Protein AF-M4BCV0-F1 (afdb_monomer)

Radius of gyration: 18.49 Å; Cα contacts (8 Å, |Δi|>4): 171; chains: 1; bounding box: 45×49×57 Å

Organism: Hyaloperonospora arabidopsidis (strain Emoy2) (NCBI:txid559515)

Structure (mmCIF, N/CA/C/O backbone):
data_AF-M4BCV0-F1
#
_entry.id   AF-M4BCV0-F1
#
loop_
_atom_site.group_PDB
_atom_site.id
_atom_site.type_symbol
_atom_site.label_atom_id
_atom_site.label_alt_id
_atom_site.label_comp_id
_atom_site.label_asym_id
_atom_site.label_entity_id
_atom_site.label_seq_id
_atom_site.pdbx_PDB_ins_code
_atom_site.Cartn_x
_atom_site.Cartn_y
_atom_site.Cartn_z
_atom_site.occupancy
_atom_site.B_iso_or_equiv
_atom_site.auth_seq_id
_atom_site.auth_comp_id
_atom_site.auth_asym_id
_atom_site.auth_atom_id
_atom_site.pdbx_PDB_model_num
ATOM 1 N N . MET A 1 1 ? 26.167 -6.453 -12.717 1.00 30.22 1 MET A N 1
ATOM 2 C CA . MET A 1 1 ? 25.300 -6.058 -13.846 1.00 30.22 1 MET A CA 1
ATOM 3 C C . MET A 1 1 ? 23.863 -6.189 -13.375 1.00 30.22 1 MET A C 1
ATOM 5 O O . MET A 1 1 ? 23.335 -7.289 -13.374 1.00 30.22 1 MET A O 1
ATOM 9 N N . HIS A 1 2 ? 23.297 -5.102 -12.849 1.00 33.75 2 HIS A N 1
ATOM 10 C CA . HIS A 1 2 ? 21.891 -5.042 -12.455 1.00 33.75 2 HIS A CA 1
ATOM 11 C C . HIS A 1 2 ? 21.108 -4.581 -13.673 1.00 33.75 2 HIS A C 1
ATOM 13 O O . HIS A 1 2 ? 21.379 -3.500 -14.194 1.00 33.75 2 HIS A O 1
ATOM 19 N N . THR A 1 3 ? 20.209 -5.422 -14.165 1.00 36.12 3 THR A N 1
ATOM 20 C CA . THR A 1 3 ? 19.348 -5.082 -15.290 1.00 36.12 3 THR A CA 1
ATOM 21 C C . THR A 1 3 ? 18.389 -3.994 -14.813 1.00 36.12 3 THR A C 1
ATOM 23 O O . THR A 1 3 ? 17.422 -4.253 -14.101 1.00 36.12 3 THR A O 1
ATOM 26 N N . LEU A 1 4 ? 18.717 -2.751 -15.176 1.00 43.31 4 LEU A N 1
ATOM 27 C CA . LEU A 1 4 ? 17.795 -1.619 -15.250 1.00 43.31 4 LEU A CA 1
ATOM 28 C C . LEU A 1 4 ? 16.583 -2.030 -16.096 1.00 43.31 4 LEU A C 1
ATOM 30 O O . LEU A 1 4 ? 16.635 -3.063 -16.751 1.00 43.31 4 LEU A O 1
ATOM 34 N N . CYS A 1 5 ? 15.492 -1.270 -16.052 1.00 42.66 5 CYS A N 1
ATOM 35 C CA . CYS A 1 5 ? 14.197 -1.567 -16.679 1.00 42.66 5 CYS A CA 1
ATOM 36 C C . CYS A 1 5 ? 14.233 -1.694 -18.232 1.00 42.66 5 CYS A C 1
ATOM 38 O O . CYS A 1 5 ? 13.443 -1.075 -18.929 1.00 42.66 5 CYS A O 1
ATOM 40 N N . GLY A 1 6 ? 15.131 -2.497 -18.804 1.00 41.16 6 GLY A N 1
ATOM 41 C CA . GLY A 1 6 ? 15.102 -3.008 -20.163 1.00 41.16 6 GLY A CA 1
ATOM 42 C C . GLY A 1 6 ? 14.150 -4.193 -20.197 1.00 41.16 6 GLY A C 1
ATOM 43 O O . GLY A 1 6 ? 14.570 -5.349 -20.147 1.00 41.16 6 GLY A O 1
ATOM 44 N N . LEU A 1 7 ? 12.857 -3.874 -20.204 1.00 46.47 7 LEU A N 1
ATOM 45 C CA . LEU A 1 7 ? 11.776 -4.825 -20.446 1.00 46.47 7 LEU A CA 1
ATOM 46 C C . LEU A 1 7 ? 12.052 -5.596 -21.745 1.00 46.47 7 LEU A C 1
ATOM 48 O O . LEU A 1 7 ? 12.567 -5.036 -22.719 1.00 46.47 7 LEU A O 1
ATOM 52 N N . SER A 1 8 ? 11.773 -6.898 -21.724 1.00 41.34 8 SER A N 1
ATOM 53 C CA . SER A 1 8 ? 12.117 -7.812 -22.805 1.00 41.34 8 SER A CA 1
ATOM 54 C C . SER A 1 8 ? 11.449 -7.391 -24.119 1.00 41.34 8 SER A C 1
ATOM 56 O O . SER A 1 8 ? 10.352 -6.842 -24.158 1.00 41.34 8 SER A O 1
ATOM 58 N N . ARG A 1 9 ? 12.135 -7.650 -25.231 1.00 44.03 9 ARG A N 1
ATOM 59 C CA . ARG A 1 9 ? 11.777 -7.234 -26.597 1.00 44.03 9 ARG A CA 1
ATOM 60 C C . ARG A 1 9 ? 10.559 -7.962 -27.198 1.00 44.03 9 ARG A C 1
ATOM 62 O O . ARG A 1 9 ? 10.455 -8.019 -28.420 1.00 44.03 9 ARG A O 1
ATOM 69 N N . THR A 1 10 ? 9.674 -8.567 -26.404 1.00 40.16 10 THR A N 1
ATOM 70 C CA . THR A 1 10 ? 8.621 -9.447 -26.940 1.00 40.16 10 THR A CA 1
ATOM 71 C C . THR A 1 10 ? 7.227 -8.816 -26.875 1.00 40.16 10 THR A C 1
ATOM 73 O O . THR A 1 10 ? 6.723 -8.425 -25.829 1.00 40.16 10 THR A O 1
ATOM 76 N N . GLU A 1 11 ? 6.597 -8.712 -28.046 1.00 39.31 11 GLU A N 1
ATOM 77 C CA . GLU A 1 11 ? 5.400 -7.919 -28.380 1.00 39.31 11 GLU A CA 1
ATOM 78 C C . GLU A 1 11 ? 4.081 -8.352 -27.690 1.00 39.31 11 GLU A C 1
ATOM 80 O O . GLU A 1 11 ? 3.009 -7.897 -28.076 1.00 39.31 11 GLU A O 1
ATOM 85 N N . HIS A 1 12 ? 4.123 -9.212 -26.664 1.00 40.25 12 HIS A N 1
ATOM 86 C CA . HIS A 1 12 ? 2.934 -9.795 -26.016 1.00 40.25 12 HIS A CA 1
ATOM 87 C C . HIS A 1 12 ? 2.930 -9.698 -24.478 1.00 40.25 12 HIS A C 1
ATOM 89 O O . HIS A 1 12 ? 2.236 -10.451 -23.792 1.00 40.25 12 HIS A O 1
ATOM 95 N N . GLU A 1 13 ? 3.664 -8.748 -23.900 1.00 46.09 13 GLU A N 1
ATOM 96 C CA . GLU A 1 13 ? 3.660 -8.516 -22.453 1.00 46.09 13 GLU A CA 1
ATOM 97 C C . GLU A 1 13 ? 2.420 -7.712 -22.021 1.00 46.09 13 GLU A C 1
ATOM 99 O O . GLU A 1 13 ? 2.389 -6.479 -21.994 1.00 46.09 13 GLU A O 1
ATOM 104 N N . GLY A 1 14 ? 1.349 -8.445 -21.707 1.00 55.75 14 GLY A N 1
ATOM 105 C CA . GLY A 1 14 ? 0.132 -7.896 -21.116 1.00 55.75 14 GLY A CA 1
ATOM 106 C C . GLY A 1 14 ? 0.345 -7.339 -19.703 1.00 55.75 14 GLY A C 1
ATOM 107 O O . GLY A 1 14 ? 1.431 -7.404 -19.127 1.00 55.75 14 GLY A O 1
ATOM 108 N N . ILE A 1 15 ? -0.746 -6.844 -19.106 1.00 53.38 15 ILE A N 1
ATOM 109 C CA . ILE A 1 15 ? -0.805 -6.265 -17.750 1.00 53.38 15 ILE A CA 1
ATOM 110 C C . ILE A 1 15 ? -0.032 -7.100 -16.711 1.00 53.38 15 ILE A C 1
ATOM 112 O O . ILE A 1 15 ? 0.596 -6.539 -15.829 1.00 53.38 15 ILE A O 1
ATOM 116 N N . ILE A 1 16 ? -0.001 -8.428 -16.854 1.00 53.78 16 ILE A N 1
ATOM 117 C CA . ILE A 1 16 ? 0.634 -9.370 -15.923 1.00 53.78 16 ILE A CA 1
ATOM 118 C C . ILE A 1 16 ? 2.162 -9.192 -15.836 1.00 53.78 16 ILE A C 1
ATOM 120 O O . ILE A 1 16 ? 2.696 -9.276 -14.731 1.00 53.78 16 ILE A O 1
ATOM 124 N N . HIS A 1 17 ? 2.849 -8.884 -16.942 1.00 55.25 17 HIS A N 1
ATOM 125 C CA . HIS A 1 17 ? 4.310 -8.721 -16.949 1.00 55.25 17 HIS A CA 1
ATOM 126 C C . HIS A 1 17 ? 4.743 -7.428 -16.235 1.00 55.25 17 HIS A C 1
ATOM 128 O O . HIS A 1 17 ? 5.647 -7.434 -15.402 1.00 55.25 17 HIS A O 1
ATOM 134 N N . ILE A 1 18 ? 3.993 -6.340 -16.458 1.00 55.28 18 ILE A N 1
ATOM 135 C CA . ILE A 1 18 ? 4.164 -5.014 -15.820 1.00 55.28 18 ILE A CA 1
ATOM 136 C C . ILE A 1 18 ? 3.983 -5.081 -14.296 1.00 55.28 18 ILE A C 1
ATOM 138 O O . ILE A 1 18 ? 4.438 -4.208 -13.560 1.00 55.28 18 ILE A O 1
ATOM 142 N N . ILE A 1 19 ? 3.299 -6.115 -13.807 1.00 58.78 19 ILE A N 1
ATOM 143 C CA . ILE A 1 19 ? 2.942 -6.237 -12.397 1.00 58.78 19 ILE A CA 1
ATOM 144 C C . ILE A 1 19 ? 3.989 -7.034 -11.630 1.00 58.78 19 ILE A C 1
ATOM 146 O O . ILE A 1 19 ? 4.138 -6.798 -10.440 1.00 58.78 19 ILE A O 1
ATOM 150 N N . TRP A 1 20 ? 4.718 -7.955 -12.253 1.00 63.97 20 TRP A N 1
ATOM 151 C CA . TRP A 1 20 ? 5.473 -8.934 -11.471 1.00 63.97 20 TRP A CA 1
ATOM 152 C C . TRP A 1 20 ? 6.864 -9.278 -11.976 1.00 63.97 20 TRP A C 1
ATOM 154 O O . TRP A 1 20 ? 7.719 -9.613 -11.158 1.00 63.97 20 TRP A O 1
ATOM 164 N N . ASP A 1 21 ? 7.113 -9.174 -13.275 1.00 67.94 21 ASP A N 1
ATOM 165 C CA . ASP A 1 21 ? 8.298 -9.800 -13.857 1.00 67.94 21 ASP A CA 1
ATOM 166 C C . ASP A 1 21 ? 9.510 -8.850 -13.913 1.00 67.94 21 ASP A C 1
ATOM 168 O O . ASP A 1 21 ? 10.630 -9.300 -14.149 1.00 67.94 21 ASP A O 1
ATOM 172 N N . CYS A 1 22 ? 9.328 -7.550 -13.623 1.00 74.62 22 CYS A N 1
ATOM 173 C CA . CYS A 1 22 ? 10.425 -6.582 -13.517 1.00 74.62 22 CYS A CA 1
ATOM 174 C C . CYS A 1 22 ? 10.779 -6.227 -12.057 1.00 74.62 22 CYS A C 1
ATOM 176 O O . CYS A 1 22 ? 9.913 -6.114 -11.184 1.00 74.62 22 CYS A O 1
ATOM 178 N N . GLU A 1 23 ? 12.074 -6.004 -11.783 1.00 79.19 23 GLU A N 1
ATOM 179 C CA . GLU A 1 23 ? 12.591 -5.727 -10.428 1.00 79.19 23 GLU A CA 1
ATOM 180 C C . GLU A 1 23 ? 11.930 -4.491 -9.789 1.00 79.19 23 GLU A C 1
ATOM 182 O O . GLU A 1 23 ? 11.613 -4.494 -8.597 1.00 79.19 23 GLU A O 1
ATOM 187 N N . GLY A 1 24 ? 11.673 -3.445 -10.584 1.00 80.75 24 GLY A N 1
ATOM 188 C CA . GLY A 1 24 ? 10.982 -2.234 -10.133 1.00 80.75 24 GLY A CA 1
ATOM 189 C C . GLY A 1 24 ? 9.561 -2.516 -9.643 1.00 80.75 24 GLY A C 1
ATOM 190 O O . GLY A 1 24 ? 9.206 -2.112 -8.534 1.00 80.75 24 GLY A O 1
ATOM 191 N N . ALA A 1 25 ? 8.776 -3.278 -10.411 1.00 83.38 25 ALA A N 1
ATOM 192 C CA . ALA A 1 25 ? 7.432 -3.686 -10.010 1.00 83.38 25 ALA A CA 1
ATOM 193 C C . ALA A 1 25 ? 7.467 -4.546 -8.743 1.00 83.38 25 ALA A C 1
ATOM 195 O O . ALA A 1 25 ? 6.743 -4.259 -7.788 1.00 83.38 25 ALA A O 1
ATOM 196 N N . ALA A 1 26 ? 8.368 -5.530 -8.675 1.00 84.00 26 ALA A N 1
ATOM 197 C CA . ALA A 1 26 ? 8.524 -6.373 -7.493 1.00 84.00 26 ALA A CA 1
ATOM 198 C C . ALA A 1 26 ? 8.853 -5.552 -6.231 1.00 84.00 26 ALA A C 1
ATOM 200 O O . ALA A 1 26 ? 8.231 -5.760 -5.187 1.00 84.00 26 ALA A O 1
ATOM 201 N N . LYS A 1 27 ? 9.766 -4.570 -6.311 1.00 87.50 27 LYS A N 1
ATOM 202 C CA . LYS A 1 27 ? 10.083 -3.670 -5.183 1.00 87.50 27 LYS A CA 1
ATOM 203 C C . LYS A 1 27 ? 8.896 -2.789 -4.781 1.00 87.50 27 LYS A C 1
ATOM 205 O O . LYS A 1 27 ? 8.672 -2.583 -3.586 1.00 87.50 27 LYS A O 1
ATOM 210 N N . CYS A 1 28 ? 8.133 -2.284 -5.747 1.00 90.00 28 CYS A N 1
ATOM 211 C CA . CYS A 1 28 ? 6.930 -1.488 -5.508 1.00 90.00 28 CYS A CA 1
ATOM 212 C C . CYS A 1 28 ? 5.831 -2.292 -4.794 1.00 90.00 28 CYS A C 1
ATOM 214 O O . CYS A 1 28 ? 5.274 -1.840 -3.791 1.00 90.00 28 CYS A O 1
ATOM 216 N N . TRP A 1 29 ? 5.565 -3.521 -5.235 1.00 90.19 29 TRP A N 1
ATOM 217 C CA . TRP A 1 29 ? 4.594 -4.393 -4.573 1.00 90.19 29 TRP A CA 1
ATOM 218 C C . TRP A 1 29 ? 5.079 -4.883 -3.212 1.00 90.19 29 TRP A C 1
ATOM 220 O O . TRP A 1 29 ? 4.301 -4.878 -2.256 1.00 90.19 29 TRP A O 1
ATOM 230 N N . ALA A 1 30 ? 6.367 -5.221 -3.081 1.00 89.81 30 ALA A N 1
ATOM 231 C CA . ALA A 1 30 ? 6.976 -5.550 -1.794 1.00 89.81 30 ALA A CA 1
ATOM 232 C C . ALA A 1 30 ? 6.792 -4.415 -0.784 1.00 89.81 30 ALA A C 1
ATOM 234 O O . ALA A 1 30 ? 6.475 -4.673 0.375 1.00 89.81 30 ALA A O 1
ATOM 235 N N . TYR A 1 31 ? 6.929 -3.161 -1.224 1.00 91.31 31 TYR A N 1
ATOM 236 C CA . TYR A 1 31 ? 6.695 -1.993 -0.382 1.00 91.31 31 TYR A CA 1
ATOM 237 C C . TYR A 1 31 ? 5.256 -1.946 0.158 1.00 91.31 31 TYR A C 1
ATOM 239 O O . TYR A 1 31 ? 5.069 -1.817 1.370 1.00 91.31 31 TYR A O 1
ATOM 247 N N . ILE A 1 32 ? 4.247 -2.122 -0.705 1.00 92.44 32 ILE A N 1
ATOM 248 C CA . ILE A 1 32 ? 2.835 -2.125 -0.282 1.00 92.44 32 ILE A CA 1
ATOM 249 C C . ILE A 1 32 ? 2.552 -3.267 0.684 1.00 92.44 32 ILE A C 1
ATOM 251 O O . ILE A 1 32 ? 1.981 -3.038 1.750 1.00 92.44 32 ILE A O 1
ATOM 255 N N . VAL A 1 33 ? 2.951 -4.493 0.340 1.00 91.62 33 VAL A N 1
ATOM 256 C CA . VAL A 1 33 ? 2.660 -5.663 1.176 1.00 91.62 33 VAL A CA 1
ATOM 257 C C . VAL A 1 33 ? 3.401 -5.576 2.506 1.00 91.62 33 VAL A C 1
ATOM 259 O O . VAL A 1 33 ? 2.831 -5.926 3.538 1.00 91.62 33 VAL A O 1
ATOM 262 N N . ALA A 1 34 ? 4.621 -5.037 2.532 1.00 90.75 34 ALA A N 1
ATOM 263 C CA . ALA A 1 34 ? 5.356 -4.834 3.776 1.00 90.75 34 ALA A CA 1
ATOM 264 C C . ALA A 1 34 ? 4.651 -3.843 4.707 1.00 90.75 34 ALA A C 1
ATOM 266 O O . ALA A 1 34 ? 4.594 -4.061 5.914 1.00 90.75 34 ALA A O 1
ATOM 267 N N . HIS A 1 35 ? 4.078 -2.769 4.163 1.00 90.56 35 HIS A N 1
ATOM 268 C CA . HIS A 1 35 ? 3.345 -1.780 4.960 1.00 90.56 35 HIS A CA 1
ATOM 269 C C . HIS A 1 35 ? 1.963 -2.292 5.378 1.00 90.56 35 HIS A C 1
ATOM 271 O O . HIS A 1 35 ? 1.567 -2.106 6.526 1.00 90.56 35 HIS A O 1
ATOM 277 N N . TRP A 1 36 ? 1.279 -3.034 4.504 1.00 90.94 36 TRP A N 1
ATOM 278 C CA . TRP A 1 36 ? 0.017 -3.704 4.816 1.00 90.94 36 TRP A CA 1
ATOM 279 C C . TRP A 1 36 ? 0.154 -4.729 5.943 1.00 90.94 36 TRP A C 1
ATOM 281 O O . TRP A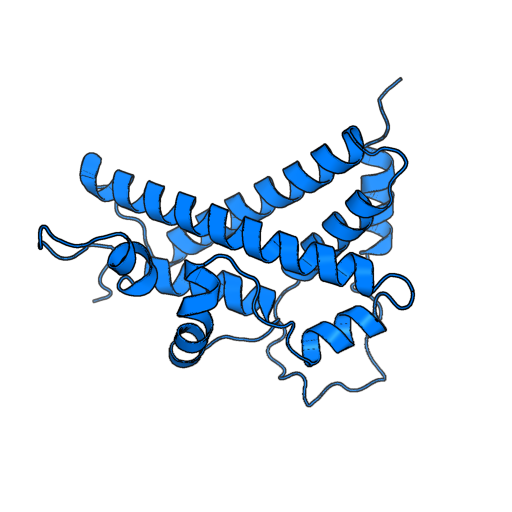 1 36 ? -0.659 -4.757 6.866 1.00 90.94 36 TRP A O 1
ATOM 291 N N . THR A 1 37 ? 1.174 -5.586 5.847 1.00 88.75 37 THR A N 1
ATOM 292 C CA . THR A 1 37 ? 1.423 -6.664 6.812 1.00 88.75 37 THR A CA 1
ATOM 293 C C . THR A 1 37 ? 2.207 -6.208 8.026 1.00 88.75 37 THR A C 1
ATOM 295 O O . THR A 1 37 ? 2.271 -6.951 9.001 1.00 88.75 37 THR A O 1
ATOM 298 N N . ARG A 1 38 ? 2.804 -5.010 7.961 1.00 86.50 38 ARG A N 1
ATOM 299 C CA . ARG A 1 38 ? 3.735 -4.475 8.960 1.00 86.50 38 ARG A CA 1
ATOM 300 C C . ARG A 1 38 ? 4.912 -5.434 9.211 1.00 86.50 38 ARG A C 1
ATOM 302 O O . ARG A 1 38 ? 5.437 -5.502 10.318 1.00 86.50 38 ARG A O 1
ATOM 309 N N . MET A 1 39 ? 5.340 -6.163 8.177 1.00 84.56 39 MET A N 1
ATOM 310 C CA . MET A 1 39 ? 6.443 -7.130 8.211 1.00 84.56 39 MET A CA 1
ATOM 311 C C . MET A 1 39 ? 7.415 -6.905 7.056 1.00 84.56 39 MET A C 1
ATOM 313 O O . MET A 1 39 ? 7.055 -6.371 6.008 1.00 84.56 39 MET A O 1
ATOM 317 N N . VAL A 1 40 ? 8.662 -7.341 7.228 1.00 81.62 40 VAL A N 1
ATOM 318 C CA . VAL A 1 40 ? 9.602 -7.431 6.107 1.00 81.62 40 VAL A CA 1
ATOM 319 C C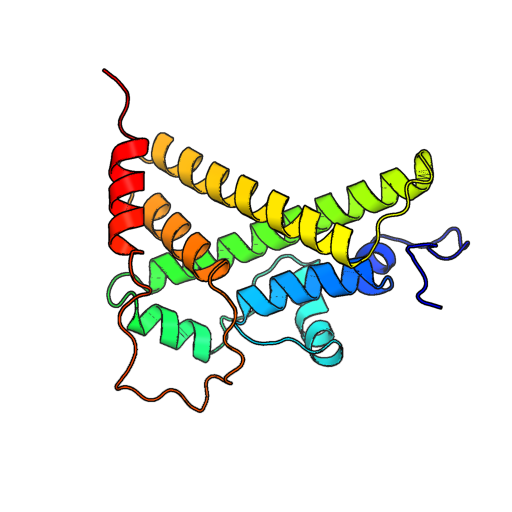 . VAL A 1 40 ? 9.141 -8.564 5.193 1.00 81.62 40 VAL A C 1
ATOM 321 O O . VAL A 1 40 ? 9.052 -9.711 5.627 1.00 81.62 40 VAL A O 1
ATOM 324 N N . VAL A 1 41 ? 8.833 -8.235 3.939 1.00 82.06 41 VAL A N 1
ATOM 325 C CA . VAL A 1 41 ? 8.324 -9.189 2.946 1.00 82.06 41 VAL A CA 1
ATOM 326 C C . VAL A 1 41 ? 9.464 -9.644 2.053 1.00 82.06 41 VAL A C 1
ATOM 328 O O . VAL A 1 41 ? 10.089 -8.833 1.370 1.00 82.06 41 VAL A O 1
ATOM 331 N N . GLN A 1 42 ? 9.712 -10.950 2.044 1.00 77.25 42 GLN A N 1
ATOM 332 C CA . GLN A 1 42 ? 10.627 -11.575 1.096 1.00 77.25 42 GLN A CA 1
ATOM 333 C C . GLN A 1 42 ? 9.945 -11.784 -0.265 1.00 77.25 42 GLN A C 1
ATOM 335 O O . GLN A 1 42 ? 8.729 -11.994 -0.307 1.00 77.25 42 GLN A O 1
ATOM 340 N N . PRO A 1 43 ? 10.696 -11.816 -1.382 1.00 71.88 43 PRO A N 1
ATOM 341 C CA . PRO A 1 43 ? 10.125 -12.013 -2.718 1.00 71.88 43 PRO A CA 1
ATOM 342 C C . PRO A 1 43 ? 9.223 -13.253 -2.833 1.00 71.88 43 PRO A C 1
ATOM 344 O O . PRO A 1 43 ? 8.137 -13.183 -3.401 1.00 71.88 43 PRO A O 1
ATOM 347 N N . ALA A 1 44 ? 9.614 -14.370 -2.208 1.00 73.50 44 ALA A N 1
ATOM 348 C CA . ALA A 1 44 ? 8.818 -15.599 -2.194 1.00 73.50 44 ALA A CA 1
ATOM 349 C C . ALA A 1 44 ? 7.463 -15.436 -1.477 1.00 73.50 44 ALA A C 1
ATOM 351 O O . ALA A 1 44 ? 6.470 -16.042 -1.871 1.00 73.50 44 ALA A O 1
ATOM 352 N N . GLN A 1 45 ? 7.402 -14.592 -0.443 1.00 79.25 45 GLN A N 1
ATOM 353 C CA . GLN A 1 45 ? 6.170 -14.314 0.301 1.00 79.25 45 GLN A CA 1
ATOM 354 C C . GLN A 1 45 ? 5.246 -13.371 -0.466 1.00 79.25 45 GLN A C 1
ATOM 356 O O . GLN A 1 45 ? 4.029 -13.445 -0.315 1.00 79.25 45 GLN A O 1
ATOM 361 N N . LEU A 1 46 ? 5.806 -12.500 -1.306 1.00 83.25 46 LEU A N 1
ATOM 362 C CA . LEU A 1 46 ? 5.030 -11.553 -2.094 1.00 83.25 46 LEU A CA 1
ATOM 363 C C . LEU A 1 46 ? 4.104 -12.276 -3.092 1.00 83.25 46 LEU A C 1
ATOM 365 O O . LEU A 1 46 ? 2.982 -11.826 -3.320 1.00 83.25 46 LEU A O 1
ATOM 369 N N . LEU A 1 47 ? 4.512 -13.443 -3.610 1.00 82.62 47 LEU A N 1
ATOM 370 C CA . LEU A 1 47 ? 3.687 -14.269 -4.504 1.00 82.62 47 LEU A CA 1
ATOM 371 C C . LEU A 1 47 ? 2.364 -14.707 -3.859 1.00 82.62 47 LEU A C 1
ATOM 373 O O . LEU A 1 47 ? 1.348 -14.780 -4.551 1.00 82.62 47 LEU A O 1
ATOM 377 N N . ALA A 1 48 ? 2.335 -14.914 -2.537 1.00 85.88 48 ALA A N 1
ATOM 378 C CA . ALA A 1 48 ? 1.111 -15.262 -1.810 1.00 85.88 48 ALA A CA 1
ATOM 379 C C . ALA A 1 48 ? 0.050 -14.144 -1.856 1.00 85.88 48 ALA A C 1
ATOM 381 O O . ALA A 1 48 ? -1.138 -14.404 -1.681 1.00 85.88 48 ALA A O 1
ATOM 382 N N . TYR A 1 49 ? 0.462 -12.905 -2.139 1.00 87.88 49 TYR A N 1
ATOM 383 C CA . TYR A 1 49 ? -0.416 -11.739 -2.245 1.00 87.88 49 TYR A CA 1
ATOM 384 C C . TYR A 1 49 ? -0.827 -11.422 -3.688 1.00 87.88 49 TYR A C 1
ATOM 386 O O . TYR A 1 49 ? -1.594 -10.485 -3.906 1.00 87.88 49 TYR A O 1
ATOM 394 N N . LYS A 1 50 ? -0.372 -12.203 -4.679 1.00 85.56 50 LYS A N 1
ATOM 395 C CA . LYS A 1 50 ? -0.609 -11.935 -6.107 1.00 85.56 50 LYS A CA 1
ATOM 396 C C . LYS A 1 50 ? -2.092 -11.762 -6.434 1.00 85.56 50 LYS A C 1
ATOM 398 O O . LYS A 1 50 ? -2.458 -10.773 -7.059 1.00 85.56 50 LYS A O 1
ATOM 403 N N . ALA A 1 51 ? -2.947 -12.679 -5.981 1.00 86.94 51 ALA A N 1
ATOM 404 C CA . ALA A 1 51 ? -4.385 -12.604 -6.242 1.00 86.94 51 ALA A CA 1
ATOM 405 C C . ALA A 1 51 ? -5.019 -11.342 -5.630 1.00 86.94 51 ALA A C 1
ATOM 407 O O . ALA A 1 51 ? -5.739 -10.626 -6.319 1.00 86.94 51 ALA A O 1
ATOM 408 N N . ALA A 1 52 ? -4.688 -11.035 -4.371 1.00 89.44 52 ALA A N 1
ATOM 409 C CA . ALA A 1 52 ? -5.210 -9.877 -3.645 1.00 89.44 52 ALA A CA 1
ATOM 410 C C . ALA A 1 52 ? -4.768 -8.536 -4.259 1.00 89.44 52 ALA A C 1
ATOM 412 O O . ALA A 1 52 ? -5.539 -7.577 -4.306 1.00 89.44 52 ALA A O 1
ATOM 413 N N . VAL A 1 53 ? -3.532 -8.471 -4.762 1.00 88.50 53 VAL A N 1
ATOM 414 C CA . VAL A 1 53 ? -3.011 -7.306 -5.488 1.00 88.50 53 VAL A CA 1
ATOM 415 C C . VAL A 1 53 ? -3.750 -7.125 -6.814 1.00 88.50 53 VAL A C 1
ATOM 417 O O . VAL A 1 53 ? -4.245 -6.034 -7.094 1.00 88.50 53 VAL A O 1
ATOM 420 N N . LEU A 1 54 ? -3.882 -8.195 -7.606 1.00 84.75 54 LEU A N 1
ATOM 421 C CA . LEU A 1 54 ? -4.542 -8.158 -8.916 1.00 84.75 54 LEU A CA 1
ATOM 422 C C . LEU A 1 54 ? -6.019 -7.774 -8.815 1.00 84.75 54 LEU A C 1
ATOM 424 O O . LEU A 1 54 ? -6.499 -6.941 -9.583 1.00 84.75 54 LEU A O 1
ATOM 428 N N . SER A 1 55 ? -6.738 -8.342 -7.849 1.00 88.25 55 SER A N 1
ATOM 429 C CA . SER A 1 55 ? -8.148 -8.020 -7.635 1.00 88.25 55 SER A CA 1
ATOM 430 C C . SER A 1 55 ? -8.353 -6.702 -6.884 1.00 88.25 55 SER A C 1
ATOM 432 O O . SER A 1 55 ? -9.482 -6.220 -6.792 1.00 88.25 55 SER A O 1
ATOM 434 N N . ARG A 1 56 ? -7.281 -6.117 -6.325 1.00 90.94 56 ARG A N 1
ATOM 435 C CA . ARG A 1 56 ? -7.318 -4.992 -5.370 1.00 90.94 56 ARG A CA 1
ATOM 436 C C . ARG A 1 56 ? -8.210 -5.267 -4.158 1.00 90.94 56 ARG A C 1
ATOM 438 O O . ARG A 1 56 ? -8.634 -4.343 -3.465 1.00 90.94 56 ARG A O 1
ATOM 445 N N . THR A 1 57 ? -8.501 -6.535 -3.889 1.00 92.56 57 THR A N 1
ATOM 446 C CA . THR A 1 57 ? -9.261 -6.959 -2.719 1.00 92.56 57 THR A CA 1
ATOM 447 C C . THR A 1 57 ? -8.285 -7.100 -1.571 1.00 92.56 57 THR A C 1
ATOM 449 O O . THR A 1 57 ? -7.291 -7.813 -1.696 1.00 92.56 57 THR A O 1
ATOM 452 N N . ALA A 1 58 ? -8.550 -6.413 -0.463 1.00 90.69 58 ALA A N 1
ATOM 453 C CA . ALA A 1 58 ? -7.704 -6.541 0.710 1.00 90.69 58 ALA A CA 1
ATOM 454 C C . ALA A 1 58 ? -7.670 -8.008 1.162 1.00 90.69 58 ALA A C 1
ATOM 456 O O . ALA A 1 58 ? -8.734 -8.611 1.342 1.00 90.69 58 ALA A O 1
ATOM 457 N N . PRO A 1 59 ? -6.478 -8.596 1.350 1.00 90.44 59 PRO A N 1
ATOM 458 C CA . PRO A 1 59 ? -6.388 -9.886 2.008 1.00 90.44 59 PRO A CA 1
ATOM 459 C C . PRO A 1 59 ? -6.852 -9.724 3.463 1.00 90.44 59 PRO A C 1
ATOM 461 O O . PRO A 1 59 ? -6.955 -8.611 3.984 1.00 90.44 59 PRO A O 1
ATOM 464 N N . GLY A 1 60 ? -7.119 -10.833 4.151 1.00 87.12 60 GLY A N 1
ATOM 465 C CA . GLY A 1 60 ? -7.421 -10.772 5.579 1.00 87.12 60 GLY A CA 1
ATOM 466 C C . GLY A 1 60 ? -6.325 -10.020 6.344 1.00 87.12 60 GLY A C 1
ATOM 467 O O . GLY A 1 60 ? -5.136 -10.216 6.087 1.00 87.12 60 GLY A O 1
ATOM 468 N N . LEU A 1 61 ? -6.725 -9.154 7.282 1.00 82.69 61 LEU A N 1
ATOM 469 C CA . LEU A 1 61 ? -5.790 -8.480 8.184 1.00 82.69 61 LEU A CA 1
ATOM 470 C C . LEU A 1 61 ? -4.930 -9.529 8.903 1.00 82.69 61 LEU A C 1
ATOM 472 O O . LEU A 1 61 ? -5.507 -10.387 9.586 1.00 82.69 61 LEU A O 1
ATOM 476 N N . PRO A 1 62 ? -3.590 -9.458 8.801 1.00 81.38 62 PRO A N 1
ATOM 477 C CA . PRO A 1 62 ? -2.722 -10.360 9.541 1.00 81.38 62 PRO A CA 1
ATOM 478 C C . PRO A 1 62 ? -3.009 -10.270 11.047 1.00 81.38 62 PRO A C 1
ATOM 480 O O . PRO A 1 62 ? -3.272 -9.168 11.543 1.00 81.38 62 PRO A O 1
ATOM 483 N N . PRO A 1 63 ? -2.942 -11.385 11.801 1.00 81.12 63 PRO A N 1
ATOM 484 C CA . PRO A 1 63 ? -3.276 -11.391 13.227 1.00 81.12 63 PRO A CA 1
ATOM 485 C C . PRO A 1 63 ? -2.504 -10.347 14.040 1.00 81.12 63 PRO A C 1
ATOM 487 O O . PRO A 1 63 ? -3.090 -9.682 14.888 1.00 81.12 63 PRO A O 1
ATOM 490 N N . GLY A 1 64 ? -1.219 -10.147 13.726 1.00 81.94 64 GLY A N 1
ATOM 491 C CA . GLY A 1 64 ? -0.377 -9.135 14.368 1.00 81.94 64 GLY A CA 1
ATOM 492 C C . GLY A 1 64 ? -0.880 -7.707 14.154 1.00 81.94 64 GLY A C 1
ATOM 493 O O . GLY A 1 64 ? -1.011 -6.957 15.115 1.00 81.94 64 GLY A O 1
ATOM 494 N N . VAL A 1 65 ? -1.254 -7.358 12.919 1.00 83.62 65 VAL A N 1
ATOM 495 C CA . VAL A 1 65 ? -1.812 -6.037 12.581 1.00 83.62 65 VAL A CA 1
ATOM 496 C C . VAL A 1 65 ? -3.168 -5.834 13.253 1.00 83.62 65 VAL A C 1
ATOM 498 O O . VAL A 1 65 ? -3.431 -4.774 13.810 1.00 83.62 65 VAL A O 1
ATOM 501 N N . ARG A 1 66 ? -4.025 -6.862 13.260 1.00 85.12 66 ARG A N 1
ATOM 502 C CA . ARG A 1 66 ? -5.324 -6.806 13.947 1.00 85.12 66 ARG A CA 1
ATOM 503 C C . ARG A 1 66 ? -5.155 -6.580 15.451 1.00 85.12 66 ARG A C 1
ATOM 505 O O . ARG A 1 66 ? -5.867 -5.757 16.017 1.00 85.12 66 ARG A O 1
ATOM 512 N N . ALA A 1 67 ? -4.222 -7.289 16.083 1.00 85.00 67 ALA A N 1
ATOM 513 C CA . ALA A 1 67 ? -3.916 -7.124 17.499 1.00 85.00 67 ALA A CA 1
ATOM 514 C C . ALA A 1 67 ? -3.313 -5.740 17.797 1.00 85.00 67 ALA A C 1
ATOM 516 O O . ALA A 1 67 ? -3.695 -5.111 18.779 1.00 85.00 67 ALA A O 1
ATOM 517 N N . GLU A 1 68 ? -2.420 -5.236 16.937 1.00 84.19 68 GLU A N 1
ATOM 518 C CA . GLU A 1 68 ? -1.848 -3.888 17.052 1.00 84.19 68 GLU A CA 1
ATOM 519 C C . GLU A 1 68 ? -2.941 -2.815 16.965 1.00 84.19 68 GLU A C 1
ATOM 521 O O . GLU A 1 68 ? -3.014 -1.958 17.844 1.00 84.19 68 GLU A O 1
ATOM 526 N N . ILE A 1 69 ? -3.835 -2.906 15.974 1.00 85.31 69 ILE A N 1
ATOM 527 C CA . ILE A 1 69 ? -4.982 -1.999 15.830 1.00 85.31 69 ILE A CA 1
ATOM 528 C C . ILE A 1 69 ? -5.887 -2.075 17.065 1.00 85.31 69 ILE A C 1
ATOM 530 O O . ILE A 1 69 ? -6.202 -1.039 17.641 1.00 85.31 69 ILE A O 1
ATOM 534 N N . GLY A 1 70 ? -6.259 -3.279 17.513 1.00 85.06 70 GLY A N 1
ATOM 535 C CA . GLY A 1 70 ? -7.112 -3.463 18.693 1.00 85.06 70 GLY A CA 1
ATOM 536 C C . GLY A 1 70 ? -6.498 -2.908 19.981 1.00 85.06 70 GLY A C 1
ATOM 537 O O . GLY A 1 70 ? -7.205 -2.356 20.816 1.00 85.06 70 GLY A O 1
ATOM 538 N N . ARG A 1 71 ? -5.172 -3.003 20.128 1.00 84.75 71 ARG A N 1
ATOM 539 C CA . ARG A 1 71 ? -4.449 -2.472 21.290 1.00 84.75 71 ARG A CA 1
ATOM 540 C C . ARG A 1 71 ? -4.301 -0.949 21.246 1.00 84.75 71 ARG A C 1
ATOM 542 O O .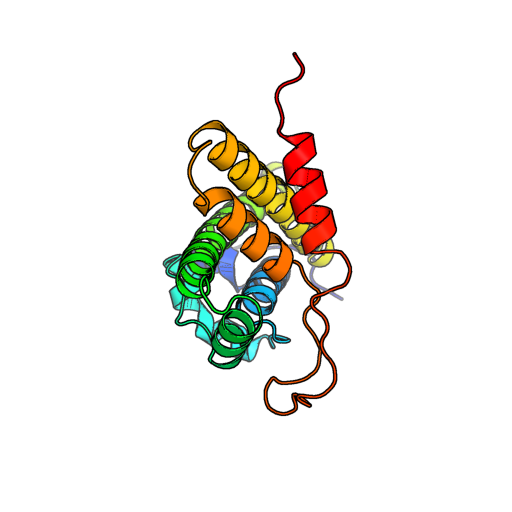 ARG A 1 71 ? -4.366 -0.310 22.289 1.00 84.75 71 ARG A O 1
ATOM 549 N N . LEU A 1 72 ? -4.043 -0.373 20.070 1.00 81.38 72 LEU A N 1
ATOM 550 C CA . LEU A 1 72 ? -3.845 1.073 19.902 1.00 81.38 72 LEU A CA 1
ATOM 551 C C . LEU A 1 72 ? -5.165 1.853 19.881 1.00 81.38 72 LEU A C 1
ATOM 553 O O . LEU A 1 72 ? -5.187 3.014 20.282 1.00 81.38 72 LEU A O 1
ATOM 557 N N . PHE A 1 73 ? -6.242 1.226 19.411 1.00 82.75 73 PHE A N 1
ATOM 558 C CA . PHE A 1 73 ? -7.512 1.876 19.097 1.00 82.75 73 PHE A CA 1
ATOM 559 C C . PHE A 1 73 ? -8.694 1.076 19.659 1.00 82.75 73 PHE A C 1
ATOM 561 O O . PHE A 1 73 ? -9.577 0.691 18.905 1.00 82.75 73 PHE A O 1
ATOM 568 N N . LEU A 1 74 ? -8.704 0.813 20.971 1.00 81.69 74 LEU A N 1
ATOM 569 C CA . LEU A 1 74 ? -9.688 -0.030 21.684 1.00 81.69 74 LEU A CA 1
ATOM 570 C C . LEU A 1 74 ? -11.121 0.060 21.125 1.00 81.69 74 LEU A C 1
ATOM 572 O O . LEU A 1 74 ? -11.604 -0.896 20.520 1.00 81.69 74 LEU A O 1
ATOM 576 N N . ASP A 1 75 ? -11.761 1.222 21.259 1.00 84.44 75 ASP A N 1
ATOM 577 C CA . ASP A 1 75 ? -13.169 1.411 20.878 1.00 84.44 75 ASP A CA 1
ATOM 578 C C . ASP A 1 75 ? -13.372 1.681 19.380 1.00 84.44 75 ASP A C 1
ATOM 580 O O . ASP A 1 75 ? -14.501 1.712 18.903 1.00 84.44 75 ASP A O 1
ATOM 584 N N . THR A 1 76 ? -12.287 1.895 18.629 1.00 84.62 76 THR A N 1
ATOM 585 C CA . THR A 1 76 ? -12.324 2.354 17.225 1.00 84.62 76 THR A CA 1
ATOM 586 C C . THR A 1 76 ? -11.590 1.410 16.268 1.00 84.62 76 THR A C 1
ATOM 588 O O . THR A 1 76 ? -11.324 1.723 15.105 1.00 84.62 76 THR A O 1
ATOM 591 N N . ALA A 1 77 ? -11.254 0.207 16.740 1.00 85.94 77 ALA A N 1
ATOM 592 C CA . ALA A 1 77 ? -10.493 -0.785 15.993 1.00 85.94 77 ALA A CA 1
ATOM 593 C C . ALA A 1 77 ? -11.228 -1.244 14.727 1.00 85.94 77 ALA A C 1
ATOM 595 O O . ALA A 1 77 ? -10.594 -1.554 13.715 1.00 85.94 77 ALA A O 1
ATOM 596 N N . GLY A 1 78 ? -12.565 -1.272 14.766 1.00 86.75 78 GLY A N 1
ATOM 597 C CA . GLY A 1 78 ? -13.396 -1.607 13.613 1.00 86.75 78 GLY A CA 1
ATOM 598 C C . GLY A 1 78 ? -13.282 -0.558 12.509 1.00 86.75 78 GLY A C 1
ATOM 599 O O . GLY A 1 78 ? -13.093 -0.896 11.341 1.00 86.75 78 GLY A O 1
ATOM 600 N N . GLU A 1 79 ? -13.346 0.712 12.884 1.00 88.88 79 GLU A N 1
ATOM 601 C CA . GLU A 1 79 ? -13.262 1.886 12.019 1.00 88.88 79 GLU A CA 1
ATOM 602 C C . GLU A 1 79 ? -11.876 1.967 11.376 1.00 88.88 79 GLU A C 1
ATOM 604 O O . GLU A 1 79 ? -11.756 2.071 10.153 1.00 88.88 79 GLU A O 1
ATOM 609 N N . ILE A 1 80 ? -10.824 1.810 12.187 1.00 88.75 80 ILE A N 1
ATOM 610 C CA . ILE A 1 80 ? -9.438 1.746 11.713 1.00 88.75 80 ILE A CA 1
ATOM 611 C C . ILE A 1 80 ? -9.238 0.542 10.788 1.00 88.75 80 ILE A C 1
ATOM 613 O O . ILE A 1 80 ? -8.587 0.671 9.753 1.00 88.75 80 ILE A O 1
ATOM 617 N N . GLY A 1 81 ? -9.835 -0.613 11.092 1.00 88.94 81 GLY A N 1
ATOM 618 C CA . GLY A 1 81 ? -9.796 -1.790 10.221 1.00 88.94 81 GLY A CA 1
ATOM 619 C C . GLY A 1 81 ? -10.437 -1.543 8.850 1.00 88.94 81 GLY A C 1
ATOM 620 O O . GLY A 1 81 ? -9.860 -1.916 7.824 1.00 88.94 81 GLY A O 1
ATOM 621 N N . ARG A 1 82 ? -11.592 -0.862 8.804 1.00 89.50 82 ARG A N 1
ATOM 622 C CA . ARG A 1 82 ? -12.248 -0.456 7.545 1.00 89.50 82 ARG A CA 1
ATOM 623 C C . ARG A 1 82 ? -11.388 0.536 6.763 1.00 89.50 82 ARG A C 1
ATOM 625 O O . ARG A 1 82 ? -11.211 0.377 5.553 1.00 89.50 82 ARG A O 1
ATOM 632 N N . ALA A 1 83 ? -10.810 1.519 7.450 1.00 90.94 83 ALA A N 1
ATOM 633 C CA . ALA A 1 83 ? -9.873 2.461 6.853 1.00 90.94 83 ALA A CA 1
ATOM 634 C C . ALA A 1 83 ? -8.629 1.758 6.286 1.00 90.94 83 ALA A C 1
ATOM 636 O O . ALA A 1 83 ? -8.216 2.065 5.170 1.00 90.94 83 ALA A O 1
ATOM 637 N N . TRP A 1 84 ? -8.082 0.767 6.995 1.00 91.75 84 TRP A N 1
ATOM 638 C CA . TRP A 1 84 ? -6.948 -0.035 6.539 1.00 91.75 84 TRP A CA 1
ATOM 639 C C . TRP A 1 84 ? -7.274 -0.736 5.217 1.00 91.75 84 TRP A C 1
ATOM 641 O O . TRP A 1 84 ? -6.585 -0.515 4.223 1.00 91.75 84 TRP A O 1
ATOM 651 N N . VAL A 1 85 ? -8.385 -1.482 5.149 1.00 92.44 85 VAL A N 1
ATOM 652 C CA . VAL A 1 85 ? -8.876 -2.137 3.915 1.00 92.44 85 VAL A CA 1
ATOM 653 C C . VAL A 1 85 ? -9.005 -1.150 2.754 1.00 92.44 85 VAL A C 1
ATOM 655 O O . VAL A 1 85 ? -8.635 -1.462 1.620 1.00 92.44 85 VAL A O 1
ATOM 658 N N . ARG A 1 86 ? -9.481 0.065 3.024 1.00 92.25 86 ARG A N 1
ATOM 659 C CA . ARG A 1 86 ? -9.582 1.110 2.004 1.00 92.25 86 ARG A CA 1
ATOM 660 C C . ARG A 1 86 ? -8.215 1.605 1.534 1.00 92.25 86 ARG A C 1
ATOM 662 O O . ARG A 1 86 ? -8.021 1.788 0.332 1.00 92.25 86 ARG A O 1
ATOM 669 N N . ILE A 1 87 ? -7.261 1.778 2.450 1.00 93.94 87 ILE A N 1
ATOM 670 C CA . ILE A 1 87 ? -5.873 2.124 2.120 1.00 93.94 87 ILE A CA 1
ATOM 671 C C . ILE A 1 87 ? -5.260 1.070 1.196 1.00 93.94 87 ILE A C 1
ATOM 673 O O . ILE A 1 87 ? -4.605 1.457 0.235 1.00 93.94 87 ILE A O 1
ATOM 677 N N . TRP A 1 88 ? -5.512 -0.230 1.401 1.00 94.94 88 TRP A N 1
ATOM 678 C CA . TRP A 1 88 ? -5.038 -1.272 0.473 1.00 94.94 88 TRP A CA 1
ATOM 679 C C . TRP A 1 88 ? -5.516 -1.048 -0.952 1.00 94.94 88 TRP A C 1
ATOM 681 O O . TRP A 1 88 ? -4.714 -1.060 -1.887 1.00 94.94 88 TRP A O 1
ATOM 691 N N . TRP A 1 89 ? -6.819 -0.828 -1.120 1.00 94.50 89 TRP A N 1
ATOM 692 C CA . TRP A 1 89 ? -7.402 -0.626 -2.440 1.00 94.50 89 TRP A CA 1
ATOM 693 C C . TRP A 1 89 ? -6.812 0.609 -3.136 1.00 94.50 89 TRP A C 1
ATOM 695 O O . TRP A 1 89 ? -6.461 0.554 -4.321 1.00 94.50 89 TRP A O 1
ATOM 705 N N . ILE A 1 90 ? -6.645 1.709 -2.389 1.00 93.88 90 ILE A N 1
ATOM 706 C CA . ILE A 1 90 ? -6.032 2.946 -2.890 1.00 93.88 90 ILE A CA 1
ATOM 707 C C . ILE A 1 90 ? -4.558 2.706 -3.240 1.00 93.88 90 ILE A C 1
ATOM 709 O O . ILE A 1 90 ? -4.123 3.075 -4.329 1.00 93.88 90 ILE A O 1
ATOM 713 N N . ALA A 1 91 ? -3.804 2.040 -2.363 1.00 95.06 91 ALA A N 1
ATOM 714 C CA . ALA A 1 91 ? -2.391 1.746 -2.563 1.00 95.06 91 ALA A CA 1
ATOM 715 C C . ALA A 1 91 ? -2.154 0.877 -3.797 1.00 95.06 91 ALA A C 1
ATOM 717 O O . ALA A 1 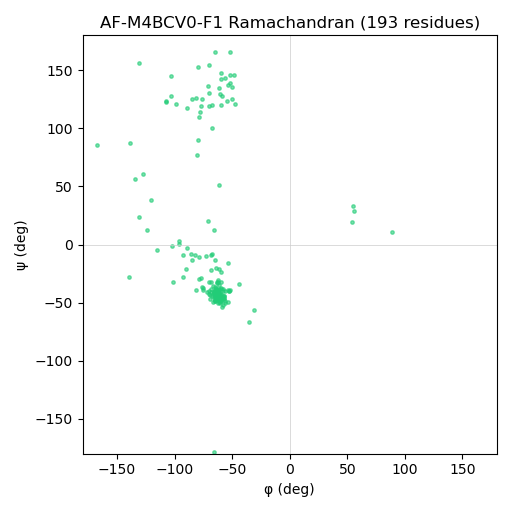91 ? -1.297 1.204 -4.617 1.00 95.06 91 ALA A O 1
ATOM 718 N N . CYS A 1 92 ? -2.955 -0.176 -3.979 1.00 93.38 92 CYS A N 1
ATOM 719 C CA . CYS A 1 92 ? -2.862 -1.013 -5.168 1.00 93.38 92 CYS A CA 1
ATOM 720 C C . CYS A 1 92 ? -3.184 -0.217 -6.434 1.00 93.38 92 CYS A C 1
ATOM 722 O O . CYS A 1 92 ? -2.447 -0.304 -7.412 1.00 93.38 92 CYS A O 1
ATOM 724 N N . SER A 1 93 ? -4.240 0.603 -6.412 1.00 93.06 93 SER A N 1
ATOM 725 C CA . SER A 1 93 ? -4.624 1.431 -7.564 1.00 93.06 93 SER A CA 1
ATOM 726 C C . SER A 1 93 ? -3.539 2.446 -7.939 1.00 93.06 93 SER A C 1
ATOM 728 O O . SER A 1 93 ? -3.232 2.606 -9.118 1.00 93.06 93 SER A O 1
ATOM 730 N N . ILE A 1 94 ? -2.916 3.088 -6.947 1.00 93.31 94 ILE A N 1
ATOM 731 C CA . ILE A 1 94 ? -1.801 4.017 -7.168 1.00 93.31 94 ILE A CA 1
ATOM 732 C C . ILE A 1 94 ? -0.584 3.279 -7.717 1.00 93.31 94 ILE A C 1
ATOM 734 O O . ILE A 1 94 ? 0.017 3.755 -8.670 1.00 93.31 94 ILE A O 1
ATOM 738 N N . CYS A 1 95 ? -0.242 2.110 -7.177 1.00 92.00 95 CYS A N 1
ATOM 739 C CA . CYS A 1 95 ? 0.888 1.329 -7.673 1.00 92.00 95 CYS A CA 1
ATOM 740 C C . CYS A 1 95 ? 0.699 0.890 -9.121 1.00 92.00 95 CYS A C 1
ATOM 742 O O . CYS A 1 95 ? 1.610 1.075 -9.923 1.00 92.00 95 CYS A O 1
ATOM 744 N N . PHE A 1 96 ? -0.498 0.423 -9.492 1.00 89.19 96 PHE A N 1
ATOM 745 C CA . PHE A 1 96 ? -0.812 0.159 -10.896 1.00 89.19 96 PHE A CA 1
ATOM 746 C C . PHE A 1 96 ? -0.601 1.397 -11.769 1.00 89.19 96 PHE A C 1
ATOM 748 O O . PHE A 1 96 ? 0.068 1.304 -12.793 1.00 89.19 96 PHE A O 1
ATOM 755 N N . ALA A 1 97 ? -1.130 2.554 -11.363 1.00 90.12 97 ALA A N 1
ATOM 756 C CA . ALA A 1 97 ? -0.994 3.788 -12.133 1.00 90.12 97 ALA A CA 1
ATOM 757 C C . ALA A 1 97 ? 0.470 4.249 -12.252 1.00 90.12 97 ALA A C 1
ATOM 759 O O . ALA A 1 97 ? 0.899 4.637 -13.335 1.00 90.12 97 ALA A O 1
ATOM 760 N N . THR A 1 98 ? 1.245 4.174 -11.168 1.00 89.38 98 THR A N 1
ATOM 761 C CA . THR A 1 98 ? 2.666 4.546 -11.149 1.00 89.38 98 THR A CA 1
ATOM 762 C C . THR A 1 98 ? 3.499 3.621 -12.033 1.00 89.38 98 THR A C 1
ATOM 764 O O . THR A 1 98 ? 4.249 4.111 -12.871 1.00 89.38 98 THR A O 1
ATOM 767 N N . LEU A 1 99 ? 3.327 2.300 -11.914 1.00 86.94 99 LEU A N 1
ATOM 768 C CA . LEU A 1 99 ? 4.043 1.331 -12.751 1.00 86.94 99 LEU A CA 1
ATOM 769 C C . LEU A 1 99 ? 3.658 1.466 -14.229 1.00 86.94 99 LEU A C 1
ATOM 771 O O . LEU A 1 99 ? 4.513 1.380 -15.107 1.00 86.94 99 LEU A O 1
ATOM 775 N N . TRP A 1 100 ? 2.380 1.730 -14.514 1.00 86.12 100 TRP A N 1
ATOM 776 C CA . TRP A 1 100 ? 1.914 1.983 -15.875 1.00 86.12 100 TRP A CA 1
ATOM 777 C C . TRP A 1 100 ? 2.528 3.253 -16.471 1.00 86.12 100 TRP A C 1
ATOM 779 O O . TRP A 1 100 ? 2.987 3.236 -17.611 1.00 86.12 100 TRP A O 1
ATOM 789 N N . ALA A 1 101 ? 2.582 4.343 -15.700 1.00 86.19 101 ALA A N 1
ATOM 790 C CA . ALA A 1 101 ? 3.218 5.587 -16.126 1.00 86.19 101 ALA A CA 1
ATOM 791 C C . ALA A 1 101 ? 4.715 5.391 -16.413 1.00 86.19 101 ALA A C 1
ATOM 793 O O . ALA A 1 101 ? 5.180 5.792 -17.476 1.00 86.19 101 ALA A O 1
ATOM 794 N N . GLN A 1 102 ? 5.439 4.700 -15.528 1.00 83.25 102 GLN A N 1
ATOM 795 C CA . GLN A 1 102 ? 6.861 4.380 -15.714 1.00 83.25 102 GLN A CA 1
ATOM 796 C C . GLN A 1 102 ? 7.099 3.545 -16.977 1.00 83.25 102 GLN A C 1
ATOM 798 O O . GLN A 1 102 ? 8.002 3.835 -17.760 1.00 83.25 102 GLN A O 1
ATOM 803 N N . ARG A 1 103 ? 6.247 2.544 -17.227 1.00 80.12 103 ARG A N 1
ATOM 804 C CA . ARG A 1 103 ? 6.306 1.740 -18.454 1.00 80.12 103 ARG A CA 1
ATOM 805 C C . ARG A 1 103 ? 6.077 2.593 -19.700 1.00 80.12 103 ARG A C 1
ATOM 807 O O . ARG A 1 103 ? 6.806 2.438 -20.673 1.00 80.12 103 ARG A O 1
ATOM 814 N N . ASN A 1 104 ? 5.100 3.496 -19.682 1.00 83.94 104 ASN A N 1
ATOM 815 C CA . ASN A 1 104 ? 4.835 4.376 -20.821 1.00 83.94 104 ASN A CA 1
ATOM 816 C C . ASN A 1 104 ? 5.992 5.351 -21.075 1.00 83.94 104 ASN A C 1
ATOM 818 O O . ASN A 1 104 ? 6.358 5.551 -22.230 1.00 83.94 104 ASN A O 1
ATOM 822 N N . SER A 1 105 ? 6.596 5.900 -20.018 1.00 83.06 105 SER A N 1
ATOM 823 C CA . SER A 1 105 ? 7.813 6.718 -20.10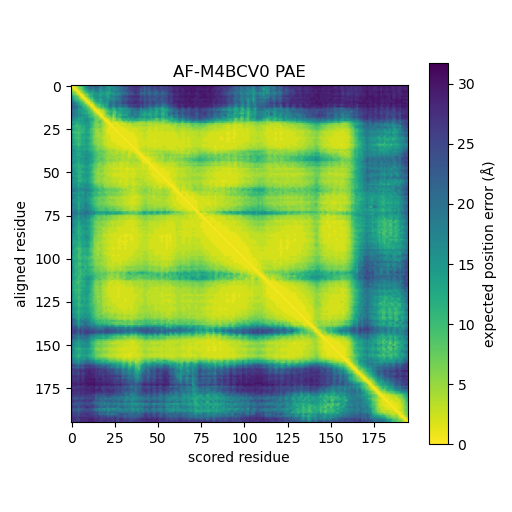9 1.00 83.06 105 SER A CA 1
ATOM 824 C C . SER A 1 105 ? 8.956 5.958 -20.788 1.00 83.06 105 SER A C 1
ATOM 826 O O . SER A 1 105 ? 9.583 6.477 -21.707 1.00 83.06 105 SER A O 1
ATOM 828 N N . TRP A 1 106 ? 9.180 4.693 -20.429 1.00 79.00 106 TRP A N 1
ATOM 829 C CA . TRP A 1 106 ? 10.179 3.862 -21.106 1.00 79.00 106 TRP A CA 1
ATOM 830 C C . TRP A 1 106 ? 9.830 3.583 -22.578 1.00 79.00 106 TRP A C 1
ATOM 832 O O . TRP A 1 106 ? 10.666 3.755 -23.465 1.00 79.00 106 TRP A O 1
ATOM 842 N N . VAL A 1 107 ? 8.589 3.168 -22.852 1.00 76.12 107 VAL A N 1
ATOM 843 C CA . VAL A 1 107 ? 8.141 2.774 -24.200 1.00 76.12 107 VAL A CA 1
ATOM 844 C C . VAL A 1 107 ? 8.171 3.948 -25.180 1.00 76.12 107 VAL A C 1
ATOM 846 O O . VAL A 1 107 ? 8.548 3.756 -26.334 1.00 76.12 107 VAL A O 1
ATOM 849 N N . HIS A 1 108 ? 7.776 5.145 -24.742 1.00 79.12 108 HIS A N 1
ATOM 850 C CA . HIS A 1 108 ? 7.620 6.303 -25.625 1.00 79.12 108 HIS A CA 1
ATOM 851 C C . HIS A 1 108 ? 8.785 7.295 -25.564 1.00 79.12 108 HIS A C 1
ATOM 853 O O . HIS A 1 108 ? 9.095 7.902 -26.585 1.00 79.12 108 HIS A O 1
ATOM 859 N N . ASN A 1 109 ? 9.432 7.446 -24.405 1.00 83.25 109 ASN A N 1
ATOM 860 C CA . ASN A 1 109 ? 10.482 8.449 -24.190 1.00 83.25 109 ASN A CA 1
ATOM 861 C C . ASN A 1 109 ? 11.863 7.827 -23.921 1.00 83.25 109 ASN A C 1
ATOM 863 O O . ASN A 1 109 ? 12.836 8.564 -23.792 1.00 83.25 109 ASN A O 1
ATOM 867 N N . HIS A 1 110 ? 11.961 6.494 -23.817 1.00 77.56 110 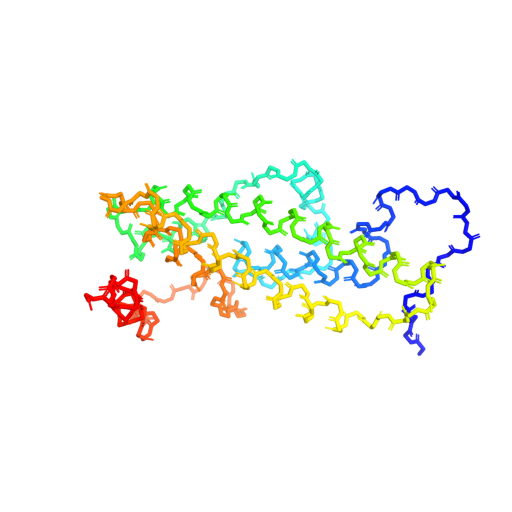HIS A N 1
ATOM 868 C CA . HIS A 1 110 ? 13.187 5.772 -23.444 1.00 77.56 110 HIS A CA 1
ATOM 869 C C . HIS A 1 110 ? 13.781 6.220 -22.098 1.00 77.56 110 HIS A C 1
ATOM 871 O O . HIS A 1 110 ? 14.985 6.131 -21.865 1.00 77.56 110 HIS A O 1
ATOM 877 N N . GLU A 1 111 ? 12.922 6.685 -21.189 1.00 79.25 111 GLU A N 1
ATOM 878 C CA . GLU A 1 111 ? 13.312 7.086 -19.839 1.00 79.25 111 GLU A CA 1
ATOM 879 C C . GLU A 1 111 ? 13.497 5.848 -18.954 1.00 79.25 111 GLU A C 1
ATOM 881 O O . GLU A 1 111 ? 12.536 5.161 -18.596 1.00 79.25 111 GLU A O 1
ATOM 886 N N . GLU A 1 112 ? 14.743 5.551 -18.585 1.00 77.56 112 GLU A N 1
ATOM 887 C CA . GLU A 1 112 ? 15.047 4.465 -17.655 1.00 77.56 112 GLU A CA 1
ATOM 888 C C . GLU A 1 112 ? 14.730 4.873 -16.217 1.00 77.56 112 GLU A C 1
ATOM 890 O O . GLU A 1 112 ? 15.254 5.852 -15.689 1.00 77.56 112 GLU A O 1
ATOM 895 N N . THR A 1 113 ? 13.905 4.072 -15.545 1.00 80.69 113 THR A N 1
ATOM 896 C CA . THR A 1 113 ? 13.648 4.218 -14.110 1.00 80.69 113 THR A CA 1
ATOM 897 C C . THR A 1 113 ? 14.337 3.088 -13.357 1.00 80.69 113 THR A C 1
ATOM 899 O O . THR A 1 113 ? 14.091 1.906 -13.612 1.00 80.69 113 THR A O 1
ATOM 902 N N . THR A 1 114 ? 15.203 3.435 -12.403 1.00 85.62 114 THR A N 1
ATOM 903 C CA . THR A 1 114 ? 15.812 2.436 -11.514 1.00 85.62 114 THR A CA 1
ATOM 904 C C . THR A 1 114 ? 14.766 1.870 -10.551 1.00 85.62 114 THR A C 1
ATOM 906 O O . THR A 1 114 ? 13.792 2.536 -10.200 1.00 85.62 114 THR A O 1
ATOM 909 N N . ALA A 1 115 ? 14.971 0.651 -10.052 1.00 83.12 115 ALA A N 1
ATOM 910 C CA . ALA A 1 115 ? 14.011 0.025 -9.142 1.00 83.12 115 ALA A CA 1
ATOM 911 C C . ALA A 1 115 ? 13.839 0.805 -7.813 1.00 83.12 115 ALA A C 1
ATOM 913 O O . ALA A 1 115 ? 12.752 0.824 -7.232 1.00 83.12 115 ALA A O 1
ATOM 914 N N . ASP A 1 116 ? 14.887 1.491 -7.344 1.00 85.19 116 ASP A N 1
ATOM 915 C CA . ASP A 1 116 ? 14.817 2.325 -6.137 1.00 85.19 116 ASP A CA 1
ATOM 916 C C . ASP A 1 116 ? 14.108 3.657 -6.401 1.00 85.19 116 ASP A C 1
ATOM 918 O O . ASP A 1 116 ? 13.331 4.121 -5.560 1.00 85.19 116 ASP A O 1
ATOM 922 N N . GLN A 1 117 ? 14.306 4.234 -7.589 1.00 85.56 117 GLN A N 1
ATOM 923 C CA . GLN A 1 117 ? 13.562 5.407 -8.030 1.00 85.56 117 GLN A CA 1
ATOM 924 C C . GLN A 1 117 ? 12.072 5.088 -8.178 1.00 85.56 117 GLN A C 1
ATOM 926 O O . GLN A 1 117 ? 11.247 5.819 -7.631 1.00 85.56 117 GLN A O 1
ATOM 931 N N . ALA A 1 118 ? 11.728 3.944 -8.777 1.00 86.94 118 ALA A N 1
ATOM 932 C CA . ALA A 1 118 ? 10.343 3.508 -8.926 1.00 86.94 118 ALA A CA 1
ATOM 933 C C . ALA A 1 118 ? 9.621 3.396 -7.573 1.00 86.94 118 ALA A C 1
ATOM 935 O O . ALA A 1 118 ? 8.519 3.922 -7.388 1.00 86.94 118 ALA A O 1
ATOM 936 N N . LYS A 1 119 ? 10.282 2.779 -6.586 1.00 89.69 119 LYS A N 1
ATOM 937 C CA . LYS A 1 119 ? 9.783 2.691 -5.208 1.00 89.69 119 LYS A CA 1
ATOM 938 C C . LYS A 1 119 ? 9.658 4.069 -4.548 1.00 89.69 119 LYS A C 1
ATOM 940 O O . LYS A 1 119 ? 8.701 4.304 -3.807 1.00 89.69 119 LYS A O 1
ATOM 945 N N . SER A 1 120 ? 10.622 4.965 -4.762 1.00 90.88 120 SER A N 1
ATOM 946 C CA . SER A 1 120 ? 10.600 6.319 -4.194 1.00 90.88 120 SER A CA 1
ATOM 947 C C . SER A 1 120 ? 9.419 7.134 -4.734 1.00 90.88 120 SER A C 1
ATOM 949 O O . SER A 1 120 ? 8.652 7.705 -3.954 1.00 90.88 120 SER A O 1
ATOM 951 N N . GLU A 1 121 ? 9.211 7.110 -6.051 1.00 91.44 121 GLU A N 1
ATOM 952 C CA . GLU A 1 121 ? 8.086 7.759 -6.730 1.00 91.44 121 GLU A CA 1
ATOM 953 C C . GLU A 1 121 ? 6.738 7.207 -6.262 1.00 91.44 121 GLU A C 1
ATOM 955 O O . GLU A 1 121 ? 5.819 7.980 -5.958 1.00 91.44 121 GLU A O 1
ATOM 960 N N . LEU A 1 122 ? 6.629 5.879 -6.123 1.00 93.12 122 LEU A N 1
ATOM 961 C CA . LEU A 1 122 ? 5.449 5.236 -5.552 1.00 93.12 122 LEU A CA 1
ATOM 962 C C . LEU A 1 122 ? 5.180 5.750 -4.137 1.00 93.12 122 LEU A C 1
ATOM 964 O O . LEU A 1 122 ? 4.070 6.190 -3.846 1.00 93.12 122 LEU A O 1
ATOM 968 N N . ARG A 1 123 ? 6.184 5.724 -3.253 1.00 93.81 123 ARG A N 1
ATOM 969 C CA . ARG A 1 123 ? 6.038 6.162 -1.857 1.00 93.81 123 ARG A CA 1
ATOM 970 C C . ARG A 1 123 ? 5.558 7.610 -1.769 1.00 93.81 123 ARG A C 1
ATOM 972 O O . ARG A 1 123 ? 4.643 7.904 -1.001 1.00 93.81 123 ARG A O 1
ATOM 979 N N . GLN A 1 124 ? 6.160 8.509 -2.545 1.00 93.44 124 GLN A N 1
ATOM 980 C CA . GLN A 1 124 ? 5.782 9.923 -2.560 1.00 93.44 124 GLN A CA 1
ATOM 981 C C . GLN A 1 124 ? 4.366 10.131 -3.102 1.00 93.44 124 GLN A C 1
ATOM 983 O O . GLN A 1 124 ? 3.601 10.935 -2.567 1.00 93.44 124 GLN A O 1
ATOM 988 N N . THR A 1 125 ? 3.998 9.413 -4.162 1.00 94.06 125 THR A N 1
ATOM 989 C CA . THR A 1 125 ? 2.658 9.498 -4.753 1.00 94.06 125 THR A CA 1
ATOM 990 C C . THR A 1 125 ? 1.608 8.943 -3.800 1.00 94.06 125 THR A C 1
ATOM 992 O O . THR A 1 125 ? 0.596 9.599 -3.564 1.00 94.06 125 THR A O 1
ATOM 995 N N . LEU A 1 126 ? 1.882 7.802 -3.171 1.00 94.44 126 LEU A N 1
ATOM 996 C CA . LEU A 1 126 ? 0.996 7.178 -2.199 1.00 94.44 126 LEU A CA 1
ATOM 997 C C . LEU A 1 126 ? 0.743 8.087 -0.994 1.00 94.44 126 LEU A C 1
ATOM 999 O O . LEU A 1 126 ? -0.408 8.287 -0.614 1.00 94.44 126 LEU A O 1
ATOM 1003 N N . LEU A 1 127 ? 1.800 8.685 -0.433 1.00 92.06 127 LEU A N 1
ATOM 1004 C CA . LEU A 1 127 ? 1.681 9.602 0.702 1.00 92.06 127 LEU A CA 1
ATOM 1005 C C . LEU A 1 127 ? 0.809 10.810 0.352 1.00 92.06 127 LEU A C 1
ATOM 1007 O O . LEU A 1 127 ? -0.150 11.101 1.066 1.00 92.06 127 LEU A O 1
ATOM 1011 N N . ARG A 1 128 ? 1.105 11.474 -0.772 1.00 92.00 128 ARG A N 1
ATOM 1012 C CA . ARG A 1 128 ? 0.350 12.652 -1.221 1.00 92.00 128 ARG A CA 1
ATOM 1013 C C . ARG A 1 128 ? -1.123 12.328 -1.453 1.00 92.00 128 ARG A C 1
ATOM 1015 O O . ARG A 1 128 ? -1.987 13.072 -1.000 1.00 92.00 128 ARG A O 1
ATOM 1022 N N . GLN A 1 129 ? -1.415 11.222 -2.134 1.00 93.06 129 GLN A N 1
ATOM 1023 C CA . GLN A 1 129 ? -2.788 10.845 -2.471 1.00 93.06 129 GLN A CA 1
ATOM 1024 C C . GLN A 1 129 ? -3.591 10.433 -1.234 1.00 93.06 129 GLN A C 1
ATOM 1026 O O . GLN A 1 129 ? -4.716 10.893 -1.068 1.00 93.06 129 GLN A O 1
ATOM 1031 N N . LEU A 1 130 ? -3.021 9.638 -0.321 1.00 91.56 130 LEU A N 1
ATOM 1032 C CA . LEU A 1 130 ? -3.715 9.262 0.916 1.00 91.56 130 LEU A CA 1
ATOM 1033 C C . LEU A 1 130 ? -3.984 10.480 1.812 1.00 91.56 130 LEU A C 1
ATOM 1035 O O . LEU A 1 130 ? -5.081 10.618 2.350 1.00 91.56 130 LEU A O 1
ATOM 1039 N N . GLN A 1 131 ? -3.037 11.418 1.909 1.00 88.00 131 GLN A N 1
ATOM 1040 C CA . GLN A 1 131 ? -3.256 12.686 2.613 1.00 88.00 131 GLN A CA 1
ATOM 1041 C C . GLN A 1 131 ? -4.344 13.539 1.947 1.00 88.00 131 GLN A C 1
ATOM 1043 O O . GLN A 1 131 ? -5.198 14.095 2.638 1.00 88.00 131 GLN A O 1
ATOM 1048 N N . ALA A 1 132 ? -4.352 13.620 0.613 1.00 88.38 132 ALA A N 1
ATOM 1049 C CA . ALA A 1 132 ? -5.377 14.347 -0.130 1.00 88.38 132 ALA A CA 1
ATOM 1050 C C . ALA A 1 132 ? -6.772 13.736 0.071 1.00 88.38 132 ALA A C 1
ATOM 1052 O O . ALA A 1 132 ? -7.739 14.478 0.252 1.00 88.38 132 ALA A O 1
ATOM 1053 N N . VAL A 1 133 ? -6.879 12.403 0.105 1.00 88.12 133 VAL A N 1
ATOM 1054 C CA . VAL A 1 133 ? -8.127 11.698 0.432 1.00 88.12 133 VAL A CA 1
ATOM 1055 C C . VAL A 1 133 ? -8.575 12.043 1.850 1.00 88.12 133 VAL A C 1
ATOM 1057 O O . VAL A 1 133 ? -9.707 12.487 2.011 1.00 88.12 133 VAL A O 1
ATOM 1060 N N . ALA A 1 134 ? -7.693 11.957 2.851 1.00 84.81 134 ALA A N 1
ATOM 1061 C CA . ALA A 1 134 ? -8.031 12.304 4.235 1.00 84.81 134 ALA A CA 1
ATO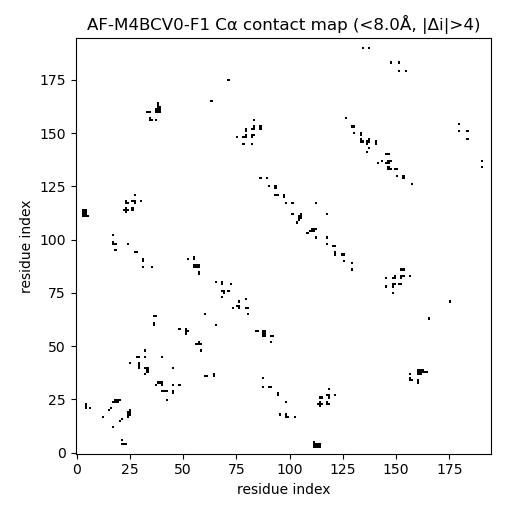M 1062 C C . ALA A 1 134 ? -8.559 13.749 4.367 1.00 84.81 134 ALA A C 1
ATOM 1064 O O . ALA A 1 134 ? -9.576 13.997 5.016 1.00 84.81 134 ALA A O 1
ATOM 1065 N N . VAL A 1 135 ? -7.904 14.710 3.703 1.00 84.00 135 VAL A N 1
ATOM 1066 C CA . VAL A 1 135 ? -8.341 16.118 3.667 1.00 84.00 135 VAL A CA 1
ATOM 1067 C C . VAL A 1 135 ? -9.691 16.264 2.968 1.00 84.00 135 VAL A C 1
ATOM 1069 O O . VAL A 1 135 ? -10.558 16.992 3.452 1.00 84.00 135 VAL A O 1
ATOM 1072 N N . ARG A 1 136 ? -9.881 15.596 1.825 1.00 84.25 136 ARG A N 1
ATOM 1073 C CA . ARG A 1 136 ? -11.143 15.629 1.080 1.00 84.25 136 ARG A CA 1
ATOM 1074 C C . ARG A 1 136 ? -12.284 15.104 1.946 1.00 84.25 136 ARG A C 1
ATOM 1076 O O . ARG A 1 136 ? -13.323 15.749 2.018 1.00 84.25 136 ARG A O 1
ATOM 1083 N N . GLU A 1 137 ? -12.093 13.977 2.619 1.00 80.19 137 GLU A N 1
ATOM 1084 C CA . GLU A 1 137 ? -13.126 13.375 3.466 1.00 80.19 137 GLU A CA 1
ATOM 1085 C C . GLU A 1 137 ? -13.516 14.263 4.632 1.00 80.19 137 GLU A C 1
ATOM 1087 O O . GLU A 1 137 ? -14.704 14.471 4.849 1.00 80.19 137 GLU A O 1
ATOM 1092 N N . HIS A 1 138 ? -12.545 14.883 5.298 1.00 75.62 138 HIS A N 1
ATOM 1093 C CA . HIS A 1 138 ? -12.833 15.854 6.349 1.00 75.62 138 HIS A CA 1
ATOM 1094 C C . HIS A 1 138 ? -13.662 17.049 5.839 1.00 75.62 138 HIS A C 1
ATOM 1096 O O . HIS A 1 138 ? -14.533 17.556 6.541 1.00 75.62 138 HIS A O 1
ATOM 1102 N N . ARG A 1 139 ? -13.418 17.525 4.607 1.00 76.62 139 ARG A N 1
ATOM 1103 C CA . ARG A 1 139 ? -14.185 18.647 4.032 1.00 76.62 139 ARG A CA 1
ATOM 1104 C C . ARG A 1 139 ? -15.638 18.282 3.730 1.00 76.62 139 ARG A C 1
ATOM 1106 O O . ARG A 1 139 ? -16.505 19.132 3.907 1.00 76.62 139 ARG A O 1
ATOM 1113 N N . PHE A 1 140 ? -15.890 17.063 3.256 1.00 72.81 140 PHE A N 1
ATOM 1114 C CA . PHE A 1 140 ? -17.229 16.612 2.859 1.00 72.81 140 PHE A CA 1
ATOM 1115 C C . PHE A 1 140 ? -18.020 15.957 3.996 1.00 72.81 140 PHE A C 1
ATOM 1117 O O . PHE A 1 140 ? -19.242 15.917 3.923 1.00 72.81 140 PHE A O 1
ATOM 1124 N N . ASN A 1 141 ? -17.342 15.474 5.036 1.00 67.38 141 ASN A N 1
ATOM 1125 C CA . ASN A 1 141 ? -17.941 14.805 6.183 1.00 67.38 141 ASN A CA 1
ATOM 1126 C C . ASN A 1 141 ? -17.452 15.464 7.484 1.00 67.38 141 ASN A C 1
ATOM 1128 O O . ASN A 1 141 ? -16.772 14.834 8.289 1.00 67.38 141 ASN A O 1
ATOM 1132 N N . ARG A 1 142 ? -17.737 16.768 7.654 1.00 59.31 142 ARG A N 1
ATOM 1133 C CA . ARG A 1 142 ? -17.223 17.584 8.780 1.00 59.31 142 ARG A CA 1
ATOM 1134 C C . ARG A 1 142 ? -17.641 17.065 10.158 1.00 59.31 142 ARG A C 1
ATOM 1136 O O . ARG A 1 142 ? -16.934 17.342 11.122 1.00 59.31 142 ARG A O 1
ATOM 1143 N N . ASP A 1 143 ? -18.738 16.316 10.220 1.00 59.44 143 ASP A N 1
ATOM 1144 C CA . ASP A 1 143 ? -19.300 15.772 11.458 1.00 59.44 143 ASP A CA 1
ATOM 1145 C C . ASP A 1 143 ? -18.969 14.278 11.654 1.00 59.44 143 ASP A C 1
ATOM 1147 O O . ASP A 1 143 ? -19.354 13.690 12.661 1.00 59.44 143 ASP A O 1
ATOM 1151 N N . GLY A 1 144 ? -18.265 13.653 10.699 1.00 64.31 144 GLY A N 1
ATOM 1152 C CA . GLY A 1 144 ? -17.940 12.228 10.719 1.00 64.31 144 GLY A CA 1
ATOM 1153 C C . GLY A 1 144 ? -16.493 11.939 11.120 1.00 64.31 144 GLY A C 1
ATOM 1154 O O . GLY A 1 144 ? -15.544 12.412 10.486 1.00 64.31 144 GLY A O 1
ATOM 1155 N N . ASP A 1 145 ? -16.316 11.063 12.110 1.00 75.06 145 ASP A N 1
ATOM 1156 C CA . ASP A 1 145 ? -14.997 10.606 12.571 1.00 75.06 145 ASP A CA 1
ATOM 1157 C C . ASP A 1 145 ? -14.254 9.729 11.539 1.00 75.06 145 ASP A C 1
ATOM 1159 O O . ASP A 1 145 ? -13.056 9.477 11.672 1.00 75.06 145 ASP A O 1
ATOM 1163 N N . ASP A 1 146 ? -14.910 9.318 10.447 1.00 76.25 146 ASP A N 1
ATOM 1164 C CA . ASP A 1 146 ? -14.313 8.512 9.369 1.00 76.25 146 ASP A CA 1
ATOM 1165 C C . ASP A 1 146 ? -13.012 9.110 8.815 1.00 76.25 146 ASP A C 1
ATOM 1167 O O . ASP A 1 146 ? -12.048 8.387 8.554 1.00 76.25 146 ASP A O 1
ATOM 1171 N N . CYS A 1 147 ? -12.945 10.439 8.678 1.00 80.00 147 CYS A N 1
ATOM 1172 C CA . CYS A 1 147 ? -11.745 11.118 8.190 1.00 80.00 147 CYS A CA 1
ATOM 1173 C C . CYS A 1 147 ? -10.574 11.041 9.189 1.00 80.00 147 CYS A C 1
ATOM 1175 O O . CYS A 1 147 ? -9.410 10.955 8.785 1.00 80.00 147 CYS A O 1
ATOM 1177 N N . ILE A 1 148 ? -10.879 11.026 10.491 1.00 82.81 148 ILE A N 1
ATOM 1178 C CA . ILE A 1 148 ? -9.913 10.865 11.581 1.00 82.81 148 ILE A CA 1
ATOM 1179 C C . ILE A 1 148 ? -9.367 9.438 11.554 1.00 82.81 148 ILE A C 1
ATOM 1181 O O . ILE A 1 148 ? -8.148 9.252 11.567 1.00 82.81 148 ILE A O 1
ATOM 1185 N N . PHE A 1 149 ? -10.241 8.437 11.425 1.00 86.94 149 PHE A N 1
ATOM 1186 C CA . PHE A 1 149 ? -9.837 7.033 11.335 1.00 86.94 149 PHE A CA 1
ATOM 1187 C C . PHE A 1 149 ? -9.012 6.748 10.080 1.00 86.94 149 PHE A C 1
ATOM 1189 O O . PHE A 1 149 ? -7.975 6.088 10.159 1.00 86.94 149 PHE A O 1
ATOM 1196 N N . PHE A 1 150 ? -9.403 7.303 8.931 1.00 88.31 150 PHE A N 1
ATOM 1197 C CA . PHE A 1 150 ? -8.635 7.169 7.695 1.00 88.31 150 PHE A CA 1
ATOM 1198 C C . PHE A 1 150 ? -7.243 7.795 7.803 1.00 88.31 150 PHE A C 1
ATOM 1200 O O . PHE A 1 150 ? -6.248 7.206 7.364 1.00 88.31 150 PHE A O 1
ATOM 1207 N N . ARG A 1 151 ? -7.141 8.966 8.438 1.00 85.81 151 ARG A N 1
ATOM 1208 C CA . ARG A 1 151 ? -5.853 9.609 8.691 1.00 85.81 151 ARG A CA 1
ATOM 1209 C C . ARG A 1 151 ? -4.980 8.787 9.638 1.00 85.81 151 ARG A C 1
ATOM 1211 O O . ARG A 1 151 ? -3.817 8.559 9.320 1.00 85.81 151 ARG A O 1
ATOM 1218 N N . LEU A 1 152 ? -5.526 8.335 10.765 1.00 86.25 152 LEU A N 1
ATOM 1219 C CA . LEU A 1 152 ? -4.818 7.493 11.732 1.00 86.25 152 LEU A CA 1
ATOM 1220 C C . LEU A 1 152 ? -4.286 6.214 11.083 1.00 86.25 152 LEU A C 1
ATOM 1222 O O . LEU A 1 152 ? -3.112 5.877 11.233 1.00 86.25 152 LEU A O 1
ATOM 1226 N N . ALA A 1 153 ? -5.130 5.5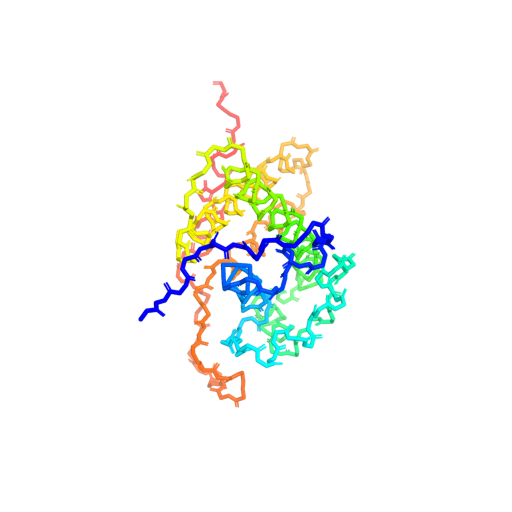44 10.300 1.00 88.88 153 ALA A N 1
ATOM 1227 C CA . ALA A 1 153 ? -4.739 4.377 9.526 1.00 88.88 153 ALA A CA 1
ATOM 1228 C C . ALA A 1 153 ? -3.635 4.721 8.507 1.00 88.88 153 ALA A C 1
ATOM 1230 O O . ALA A 1 153 ? -2.682 3.963 8.356 1.00 88.88 153 ALA A O 1
ATOM 1231 N N . THR A 1 154 ? -3.696 5.886 7.856 1.00 88.94 154 THR A N 1
ATOM 1232 C CA . THR A 1 154 ? -2.646 6.347 6.931 1.00 88.94 154 THR A CA 1
ATOM 1233 C C . THR A 1 154 ? -1.315 6.574 7.655 1.00 88.94 154 THR A C 1
ATOM 1235 O O . THR A 1 154 ? -0.271 6.130 7.181 1.00 88.94 154 THR A O 1
ATOM 1238 N N . GLU A 1 155 ? -1.322 7.226 8.819 1.00 87.31 155 GLU A N 1
ATOM 1239 C CA . GLU A 1 155 ? -0.111 7.438 9.624 1.00 87.31 155 GLU A CA 1
ATOM 1240 C C . GLU A 1 155 ? 0.492 6.106 10.101 1.00 87.31 155 GLU A C 1
ATOM 1242 O O . GLU A 1 155 ? 1.708 5.902 10.014 1.00 87.31 155 GLU A O 1
ATOM 1247 N N . LEU A 1 156 ? -0.352 5.163 10.529 1.00 86.50 156 LEU A N 1
ATOM 1248 C CA . LEU A 1 156 ? 0.081 3.818 10.903 1.00 86.50 156 LEU A CA 1
ATOM 1249 C C . LEU A 1 156 ? 0.664 3.052 9.699 1.00 86.50 156 LEU A C 1
ATOM 1251 O O . LEU A 1 156 ? 1.691 2.391 9.841 1.00 86.50 156 LEU A O 1
ATOM 1255 N N . PHE A 1 157 ? 0.082 3.197 8.504 1.00 88.44 157 PHE A N 1
ATOM 1256 C CA . PHE A 1 157 ? 0.568 2.564 7.271 1.00 88.44 157 PHE A CA 1
ATOM 1257 C C . PHE A 1 157 ? 1.981 3.019 6.889 1.00 88.44 157 PHE A C 1
ATOM 1259 O O . PHE A 1 157 ? 2.795 2.208 6.453 1.00 88.44 157 PHE A O 1
ATOM 1266 N N . PHE A 1 158 ? 2.303 4.300 7.089 1.00 87.00 158 PHE A N 1
ATOM 1267 C CA . PHE A 1 158 ? 3.635 4.852 6.808 1.00 87.00 158 PHE A CA 1
ATOM 1268 C C . PHE A 1 158 ? 4.617 4.770 7.977 1.00 87.00 158 PHE A C 1
ATOM 1270 O O . PHE A 1 158 ? 5.783 5.148 7.822 1.00 87.00 158 PHE A O 1
ATOM 1277 N N . THR A 1 159 ? 4.181 4.286 9.140 1.00 84.38 159 THR A N 1
ATOM 1278 C CA . THR A 1 159 ? 5.094 4.039 10.254 1.00 84.38 159 THR A CA 1
ATOM 1279 C C . THR A 1 159 ? 6.119 2.991 9.813 1.00 84.38 159 THR A C 1
ATOM 1281 O O . THR A 1 159 ? 5.726 1.987 9.212 1.00 84.38 159 THR A O 1
ATOM 1284 N N . PRO A 1 160 ? 7.426 3.182 10.082 1.00 77.06 160 PRO A N 1
ATOM 1285 C CA . PRO A 1 160 ? 8.440 2.216 9.692 1.00 77.06 160 PRO A CA 1
ATOM 1286 C C . PRO A 1 160 ? 8.059 0.800 10.123 1.00 77.06 160 PRO A C 1
ATOM 1288 O O . PRO A 1 160 ? 7.559 0.571 11.230 1.00 77.06 160 PRO A O 1
ATOM 1291 N N . VAL A 1 161 ? 8.255 -0.146 9.213 1.00 70.69 161 VAL A N 1
ATOM 1292 C CA . VAL A 1 161 ? 8.074 -1.567 9.494 1.00 70.69 161 VAL A CA 1
ATOM 1293 C C . VAL A 1 161 ? 9.171 -1.981 10.471 1.00 70.69 161 VAL A C 1
ATOM 1295 O O . VAL A 1 161 ? 10.355 -1.815 10.177 1.00 70.69 161 VAL A O 1
ATOM 1298 N N . SER A 1 162 ? 8.792 -2.476 11.649 1.00 61.97 162 SER A N 1
ATOM 1299 C CA . SER A 1 162 ? 9.769 -2.988 12.610 1.00 61.97 162 SER A CA 1
ATOM 1300 C C . SER A 1 162 ? 10.352 -4.306 12.085 1.00 61.97 162 SER A C 1
ATOM 1302 O O . SER A 1 162 ? 9.590 -5.154 11.623 1.00 61.97 162 SER A O 1
ATOM 1304 N N . PRO A 1 163 ? 11.675 -4.534 12.175 1.00 53.34 163 PRO A N 1
ATOM 1305 C CA . PRO A 1 163 ? 12.272 -5.804 11.771 1.00 53.34 163 PRO A CA 1
ATOM 1306 C C . PRO A 1 163 ? 11.883 -6.984 12.676 1.00 53.34 163 PRO A C 1
ATOM 1308 O O . PRO A 1 163 ? 12.213 -8.124 12.357 1.00 53.34 163 PRO A O 1
ATOM 1311 N N . ARG A 1 164 ? 11.208 -6.746 13.810 1.00 50.69 164 ARG A N 1
ATOM 1312 C CA . ARG A 1 164 ? 10.833 -7.818 14.738 1.00 50.69 164 ARG A CA 1
ATOM 1313 C C . ARG A 1 164 ? 9.558 -8.528 14.270 1.00 50.69 164 ARG A C 1
ATOM 1315 O O . ARG A 1 164 ? 8.539 -7.859 14.100 1.00 50.69 164 ARG A O 1
ATOM 1322 N N . PRO A 1 165 ? 9.568 -9.864 14.121 1.00 44.84 165 PRO A N 1
ATOM 1323 C CA . PRO A 1 165 ? 8.341 -10.619 13.921 1.00 44.84 165 PRO A CA 1
ATOM 1324 C C . PRO A 1 165 ? 7.394 -10.416 15.113 1.00 44.84 165 PRO A C 1
ATOM 1326 O O . PRO A 1 165 ? 7.820 -10.343 16.267 1.00 44.84 165 PRO A O 1
ATOM 1329 N N . PHE A 1 166 ? 6.094 -10.339 14.821 1.00 46.78 166 PHE A N 1
ATOM 1330 C CA . PHE A 1 166 ? 5.012 -10.093 15.787 1.00 46.78 166 PHE A CA 1
ATOM 1331 C C . PHE A 1 166 ? 4.986 -11.049 16.992 1.00 46.78 166 PHE A C 1
ATOM 1333 O O . PHE A 1 166 ? 4.347 -10.755 17.996 1.00 46.78 166 PHE A O 1
ATOM 1340 N N . THR A 1 167 ? 5.689 -12.176 16.914 1.00 42.66 167 THR A N 1
ATOM 1341 C CA . THR A 1 167 ? 5.758 -13.208 17.951 1.00 42.66 167 THR A CA 1
ATOM 1342 C C . THR A 1 167 ? 6.586 -12.822 19.183 1.00 42.66 167 THR A C 1
ATOM 1344 O O . THR A 1 167 ? 6.514 -13.531 20.179 1.00 42.66 167 THR A O 1
ATOM 1347 N N . GLN A 1 168 ? 7.341 -11.714 19.164 1.00 44.16 168 GLN A N 1
ATOM 1348 C CA . GLN A 1 168 ? 8.191 -11.277 20.290 1.00 44.16 168 GLN A CA 1
ATOM 1349 C C . GLN A 1 168 ? 7.829 -9.886 20.847 1.00 44.16 168 GLN A C 1
ATOM 1351 O O . GLN A 1 168 ? 8.710 -9.089 21.179 1.00 44.16 168 GLN A O 1
ATOM 1356 N N . HIS A 1 169 ? 6.539 -9.551 20.931 1.00 44.66 169 HIS A N 1
ATOM 1357 C CA . HIS A 1 169 ? 6.119 -8.306 21.581 1.00 44.66 169 HIS A CA 1
ATOM 1358 C C . HIS A 1 169 ? 6.156 -8.425 23.111 1.00 44.66 169 HIS A C 1
ATOM 1360 O O . HIS A 1 169 ? 5.388 -9.172 23.709 1.00 44.66 169 HIS A O 1
ATOM 1366 N N . ASP A 1 170 ? 7.054 -7.655 23.724 1.00 40.16 170 ASP A N 1
ATOM 1367 C CA . ASP A 1 170 ? 7.121 -7.410 25.163 1.00 40.16 170 ASP A CA 1
ATOM 1368 C C . ASP A 1 170 ? 6.016 -6.397 25.544 1.00 40.16 170 ASP A C 1
ATOM 1370 O O . ASP A 1 170 ? 6.012 -5.281 25.008 1.00 40.16 170 ASP A O 1
ATOM 1374 N N . PRO A 1 171 ? 5.047 -6.749 26.412 1.00 45.09 171 PRO A N 1
ATOM 1375 C CA . PRO A 1 171 ? 3.912 -5.883 26.742 1.00 45.09 171 PRO A CA 1
ATOM 1376 C C . PRO A 1 171 ? 4.309 -4.583 27.465 1.00 45.09 171 PRO A C 1
ATOM 1378 O O . PRO A 1 171 ? 3.491 -3.669 27.556 1.00 45.09 171 PRO A O 1
ATOM 1381 N N . GLY A 1 172 ? 5.548 -4.470 27.963 1.00 40.38 172 GLY A N 1
ATOM 1382 C CA . GLY A 1 172 ? 5.985 -3.364 28.822 1.00 40.38 172 GLY A CA 1
ATOM 1383 C C . GLY A 1 172 ? 6.473 -2.091 28.123 1.00 40.38 172 GLY A C 1
ATOM 1384 O O . GLY A 1 172 ? 6.727 -1.093 28.796 1.00 40.38 172 GLY A O 1
ATOM 1385 N N . ARG A 1 173 ? 6.638 -2.072 26.797 1.00 42.16 173 ARG A N 1
ATOM 1386 C CA . ARG A 1 173 ? 7.235 -0.914 26.113 1.00 42.16 173 ARG A CA 1
ATOM 1387 C C . ARG A 1 173 ? 6.498 -0.615 24.830 1.00 42.16 173 ARG A C 1
ATOM 1389 O O . ARG A 1 173 ? 6.944 -1.097 23.810 1.00 42.16 173 ARG A O 1
ATOM 1396 N N . LEU A 1 174 ? 5.435 0.188 24.861 1.00 45.19 174 LEU A N 1
ATOM 1397 C CA . LEU A 1 174 ? 4.902 0.883 23.680 1.00 45.19 174 LEU A CA 1
ATOM 1398 C C . LEU A 1 174 ? 3.897 1.955 24.127 1.00 45.19 174 LEU A C 1
ATOM 1400 O O . LEU A 1 174 ? 2.683 1.736 24.142 1.00 45.19 174 LEU A O 1
ATOM 1404 N N . THR A 1 175 ? 4.419 3.135 24.455 1.00 41.53 175 THR A N 1
ATOM 1405 C CA . THR A 1 175 ? 3.685 4.384 24.241 1.00 41.53 175 THR A CA 1
ATOM 1406 C C . THR A 1 175 ? 3.215 4.427 22.778 1.00 41.53 175 THR A C 1
ATOM 1408 O O . THR A 1 175 ? 3.926 3.913 21.903 1.00 41.53 175 THR A O 1
ATOM 1411 N N . PRO A 1 176 ? 2.033 5.001 22.465 1.00 43.81 176 PRO A N 1
ATOM 1412 C CA . PRO A 1 176 ? 1.707 5.338 21.079 1.00 43.81 176 PRO A CA 1
ATOM 1413 C C . PRO A 1 176 ? 2.904 6.092 20.476 1.00 43.81 176 PRO A C 1
ATOM 1415 O O . PRO A 1 176 ? 3.584 6.799 21.230 1.00 43.81 176 PRO A O 1
ATOM 1418 N N . PRO A 1 177 ? 3.217 5.933 19.172 1.00 48.12 177 PRO A N 1
ATOM 1419 C CA . PRO A 1 177 ? 4.341 6.641 18.570 1.00 48.12 177 PRO A CA 1
ATOM 1420 C C . PRO A 1 177 ? 4.240 8.110 18.976 1.00 48.12 177 PRO A C 1
ATOM 1422 O O . PRO A 1 177 ? 3.188 8.726 18.776 1.00 48.12 177 PRO A O 1
ATOM 1425 N N . VAL A 1 178 ? 5.277 8.621 19.645 1.00 44.12 178 VAL A N 1
ATOM 1426 C CA . VAL A 1 178 ? 5.252 9.962 20.238 1.00 44.12 178 VAL A CA 1
ATOM 1427 C C . VAL A 1 178 ? 4.783 10.948 19.163 1.00 44.12 178 VAL A C 1
ATOM 1429 O O . VAL A 1 178 ? 5.298 10.945 18.043 1.00 44.12 178 VAL A O 1
ATOM 1432 N N . GLY A 1 179 ? 3.729 11.703 19.473 1.00 50.44 179 GLY A N 1
ATOM 1433 C CA . GLY A 1 179 ? 3.157 12.705 18.577 1.00 50.44 179 GLY A CA 1
ATOM 1434 C C . GLY A 1 179 ? 2.070 12.234 17.600 1.00 50.44 179 GLY A C 1
ATOM 1435 O O . GLY A 1 179 ? 1.720 12.997 16.707 1.00 50.44 179 GLY A O 1
ATOM 1436 N N . VAL A 1 180 ? 1.504 11.020 17.690 1.00 50.41 180 VAL A N 1
ATOM 1437 C CA . VAL A 1 180 ? 0.286 10.679 16.901 1.00 50.41 180 VAL A CA 1
ATOM 1438 C C . VAL A 1 180 ? -0.904 11.547 17.327 1.00 50.41 180 VAL A C 1
ATOM 1440 O O . VAL A 1 180 ? -1.553 12.150 16.476 1.00 50.41 180 VAL A O 1
ATOM 1443 N N . LEU A 1 181 ? -1.146 11.679 18.636 1.00 54.34 181 LEU A N 1
ATOM 1444 C CA . LEU A 1 181 ? -2.203 12.551 19.166 1.00 54.34 181 LEU A CA 1
ATOM 1445 C C . LEU A 1 181 ? -1.929 14.034 18.858 1.00 54.34 181 LEU A C 1
ATOM 1447 O O . LEU A 1 181 ? -2.816 14.728 18.374 1.00 54.34 181 LEU A O 1
ATOM 1451 N N . GLU A 1 182 ? -0.684 14.494 19.016 1.00 58.59 182 GLU A N 1
ATOM 1452 C CA . GLU A 1 182 ? -0.289 15.877 18.692 1.00 58.59 182 GLU A CA 1
ATOM 1453 C C . GLU A 1 182 ? -0.440 16.189 17.190 1.00 58.59 182 GLU A C 1
ATOM 1455 O O . GLU A 1 182 ? -0.912 17.261 16.817 1.00 58.59 182 GLU A O 1
ATOM 1460 N N . ARG A 1 183 ? -0.101 15.248 16.293 1.00 60.31 183 ARG A N 1
ATOM 1461 C CA . ARG A 1 183 ? -0.292 15.410 14.837 1.00 60.31 183 ARG A CA 1
ATOM 1462 C C . ARG A 1 183 ? -1.761 15.372 14.430 1.00 60.31 183 ARG A C 1
ATOM 1464 O O . ARG A 1 183 ? -2.145 16.060 13.480 1.00 60.31 183 ARG A O 1
ATOM 1471 N N . LEU A 1 184 ? -2.577 14.604 15.147 1.00 56.47 184 LEU A N 1
ATOM 1472 C CA . LEU A 1 184 ? -4.031 14.619 15.020 1.00 56.47 184 LEU A CA 1
ATOM 1473 C C . LEU A 1 184 ? -4.613 15.975 15.406 1.00 56.47 184 LEU A C 1
ATOM 1475 O O . LEU A 1 184 ? -5.430 16.517 14.666 1.00 56.47 184 LEU A O 1
ATOM 1479 N N . GLU A 1 185 ? -4.176 16.548 16.524 1.00 61.16 185 GLU A N 1
ATOM 1480 C CA . GLU A 1 185 ? -4.599 17.879 16.962 1.00 61.16 185 GLU A CA 1
ATOM 1481 C C . GLU A 1 185 ? -4.130 18.970 15.998 1.00 61.16 185 GLU A C 1
ATOM 1483 O O . GLU A 1 185 ? -4.935 19.814 15.598 1.00 61.16 185 GLU A O 1
ATOM 1488 N N . ALA A 1 186 ? -2.878 18.907 15.540 1.00 61.78 186 ALA A N 1
ATOM 1489 C CA . ALA A 1 186 ? -2.338 19.826 14.542 1.00 61.78 186 ALA A CA 1
ATOM 1490 C C . ALA A 1 186 ? -3.128 19.771 13.225 1.00 61.78 186 ALA A C 1
ATOM 1492 O O . ALA A 1 186 ? -3.411 20.806 12.627 1.00 61.78 186 ALA A O 1
ATOM 1493 N N . PHE A 1 187 ? -3.568 18.587 12.791 1.00 60.00 187 PHE A N 1
ATOM 1494 C CA . PHE A 1 187 ? -4.468 18.456 11.642 1.00 60.00 187 PHE A CA 1
ATOM 1495 C C . PHE A 1 187 ? -5.884 18.959 11.906 1.00 60.00 187 PHE A C 1
ATOM 1497 O O . PHE A 1 187 ? -6.444 19.674 11.072 1.00 60.00 187 PHE A O 1
ATOM 1504 N N . ARG A 1 188 ? -6.410 18.629 13.096 1.00 62.06 188 ARG A N 1
ATOM 1505 C CA . ARG A 1 188 ? -7.544 19.272 13.782 1.00 62.06 188 ARG A CA 1
ATOM 1506 C C . ARG A 1 188 ? -7.606 20.759 13.443 1.00 62.06 188 ARG A C 1
ATOM 1508 O O . ARG A 1 188 ? -8.605 21.303 12.979 1.00 62.06 188 ARG A O 1
ATOM 1515 N N . GLN A 1 189 ? -6.485 21.413 13.721 1.00 64.75 189 GLN A N 1
ATOM 1516 C CA . GLN A 1 189 ? -6.303 22.851 13.626 1.00 64.75 189 GLN A CA 1
ATOM 1517 C C . GLN A 1 189 ? -6.026 23.322 12.191 1.00 64.75 189 GLN A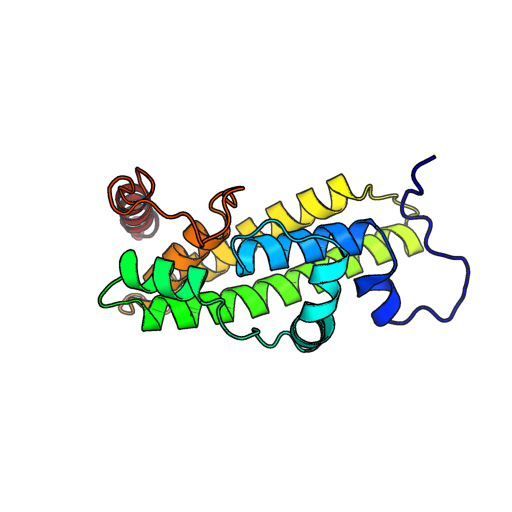 C 1
ATOM 1519 O O . GLN A 1 189 ? -6.598 24.332 11.787 1.00 64.75 189 GLN A O 1
ATOM 1524 N N . SER A 1 190 ? -5.238 22.588 11.393 1.00 62.00 190 SER A N 1
ATOM 1525 C CA . SER A 1 190 ? -4.893 22.973 10.013 1.00 62.00 190 SER A CA 1
ATOM 1526 C C . SER A 1 190 ? -6.078 22.924 9.047 1.00 62.00 190 SER A C 1
ATOM 1528 O O . SER A 1 190 ? -6.034 23.543 7.988 1.00 62.00 190 SER A O 1
ATOM 1530 N N . CYS A 1 191 ? -7.121 22.160 9.378 1.00 53.53 191 CYS A N 1
ATOM 1531 C CA . CYS A 1 191 ? -8.327 22.040 8.561 1.00 53.53 191 CYS A CA 1
ATOM 1532 C C . CYS A 1 191 ? -9.465 22.969 9.003 1.00 53.53 191 CYS A C 1
ATOM 1534 O O . CYS A 1 191 ? -10.551 22.911 8.418 1.00 53.53 191 CYS A O 1
ATOM 1536 N N . LYS A 1 192 ? -9.253 23.822 10.018 1.00 53.78 192 LYS A N 1
ATOM 1537 C CA . LYS A 1 192 ? -10.226 24.859 10.377 1.00 53.78 192 LYS A CA 1
ATOM 1538 C C . LYS A 1 192 ? -10.247 25.922 9.271 1.00 53.78 192 LYS A C 1
ATOM 1540 O O . LYS A 1 192 ? -9.178 26.384 8.875 1.00 53.78 192 LYS A O 1
ATOM 1545 N N . PRO A 1 193 ? -11.426 26.316 8.755 1.00 43.59 193 PRO A N 1
ATOM 1546 C CA . PRO A 1 193 ? -11.498 27.384 7.768 1.00 43.59 193 PRO A CA 1
ATOM 1547 C C . PRO A 1 193 ? -10.934 28.671 8.378 1.00 43.59 193 PRO A C 1
ATOM 1549 O O . PRO A 1 193 ? -11.312 29.040 9.494 1.00 43.59 193 PRO A O 1
ATOM 1552 N N . GLN A 1 194 ? -10.014 29.325 7.663 1.00 49.09 194 GLN A N 1
ATOM 1553 C CA . GLN A 1 194 ? -9.635 30.703 7.967 1.00 49.09 194 GLN A CA 1
ATOM 1554 C C . GLN A 1 194 ? -10.907 31.547 7.835 1.00 49.09 194 GLN A C 1
ATOM 1556 O O . GLN A 1 194 ? -11.573 31.485 6.801 1.00 49.09 194 GLN A O 1
ATOM 1561 N N . ARG A 1 195 ? -11.298 32.201 8.934 1.00 40.00 195 ARG A N 1
ATOM 1562 C CA . ARG A 1 195 ? -12.416 33.150 8.953 1.00 40.00 195 ARG A CA 1
ATOM 1563 C C . ARG A 1 195 ? -12.101 34.355 8.085 1.00 40.00 195 ARG A C 1
ATOM 1565 O O . ARG A 1 195 ? -10.922 34.769 8.100 1.00 40.00 195 ARG A O 1
#

pLDDT: mean 75.15, std 17.78, range [30.22, 95.06]

Mean predicted aligned error: 10.95 Å

Solvent-accessible surface area (backbone atoms only — not comparable to full-atom values): 11243 Å² total; per-residue (Å²): 139,81,87,56,73,74,71,75,96,58,100,76,74,52,74,68,44,68,55,56,77,40,70,31,33,40,47,39,51,36,50,52,52,17,39,73,57,47,34,87,59,51,76,79,58,48,61,78,43,47,67,33,56,75,68,39,43,62,65,82,76,47,70,59,52,50,51,50,40,41,70,77,30,66,97,45,29,67,54,29,50,54,28,43,45,50,48,46,34,50,49,41,52,48,46,52,53,49,49,49,50,51,49,48,38,32,77,76,68,66,46,79,55,46,40,67,54,47,31,50,55,42,52,55,49,48,52,54,50,53,52,50,49,28,54,51,41,37,71,78,34,77,89,47,66,63,28,56,30,37,40,52,32,50,54,59,43,71,45,80,62,49,90,66,66,74,90,73,73,66,91,89,72,76,74,73,68,87,55,57,68,57,51,49,50,52,48,60,56,71,68,53,79,85,128

Sequence (195 aa):
MHTLCGLSRTEHEGIIHIIWDCEGAAKCWAYIVAHWTRMVVQPAQLLAYKAAVLSRTAPGLPPGVRAEIGRLFLDTAGEIGRAWVRIWWIACSICFATLWAQRNSWVHNHEETTADQAKSELRQTLLRQLQAVAVREHRFNRDGDDCIFFRLATELFFTPVSPRPFTQHDPGRLTPPVGVLERLEAFRQSCKPQR

Foldseek 3Di:
DDDFPPPDPDPDDPLVCLQQVDLLNLLLLQLQVCLQQLERDDSVNSVVCVVCLVVLFDDPRDPLNLVVLCVVPVVCSVLLVVLSRVLSSLLSVLSSVLSVVQVCCCVPVVDTDGSVNSNVVSVVSSLVVLVVVLLVCCVVCVPDCSSVSNVLSSVSSPDRRDNDDSPDDDPPDDDPPPCPVVVSVVVVVVSPDDD

Secondary structure (DSSP, 8-state):
----S---S-TT--HHHHHHTSHHHHHHHHHHHHHHHTSPPPHHHHGGGHHHHHHTPPPPPPHHHHHHHHHHSGGGHHHHHHHHHHHHHHHHHHHHHHHHHHHHHHHHH-----HHHHHHHHHHHHHHHHHHHHHHHHHH-TT-THHHHHHHHHHHHHSPPPSS-GGG--TT--PSSTTHHHHHHHHHHHTSPP-